Protein 9JP3 (pdb70)

Solvent-accessible surface area: 15310 Å² total; per-residue (Å²): 128,185,37,75,87,6,32,80,50,47,152,5,100,46,102,138,31,18,2,71,19,42,9,107,44,5,11,15,1,16,5,0,6,25,54,95,76,34,9,94,92,125,31,6,111,49,0,2,108,28,6,42,0,0,0,1,15,54,17,0,0,41,96,66,68,58,9,4,10,74,0,2,108,75,0,2,64,31,0,49,111,78,62,99,106,1,35,0,0,5,17,8,11,6,1,19,0,50,40,51,10,55,27,3,58,2,0,40,114,145,100,5,88,130,69,98,118,31,76,60,6,11,16,79,41,125,194,74,87,90,17,8,82,84,181,79,18,0,18,2,28,3,39,29,86,87,0,34,86,55,0,0,65,10,0,13,106,0,3,79,73,2,42,0,16,0,0,2,0,7,64,8,29,6,0,20,153,86,24,69,133,87,34,124,79,2,29,121,4,2,6,64,0,0,44,48,0,50,159,48,21,27,117,91,50,0,0,0,0,11,15,2,30,48,124,65,0,69,63,1,25,85,42,2,13,0,1,0,6,28,3,102,53,111,149,44,23,37,51,92,22,0,40,94,11,7,72,10,1,48,106,1,3,99,51,14,27,0,3,0,0,4,1,0,2,84,16,9,99,155,145,70,34,89,28,0,83,117,22,0,52,16,3,0,0,1,0,0,1,4,0,4,2,20,1,5,0,9,13,4,35,12,58,73,0,75,12,1,9,49,51,72,7,77,31,6,93,90,54,0,2,78,32,135,37,52,62,90,72,78,68,121,120,18,43,66,0,34,5,78,1,92,69,0,14,2,82,0,22,9,108,84,14,80,21,120,5,48,58,186

Foldseek 3Di:
DPAFAFQVRHGQDADPLAWDFDQFFAAAEEFAADLADADDLVLLVLLLVQHLHYEYDDQHPCVVPVARLVSLLVSVVSNCVVPVNRAYAYEDEQWWLPCRHVLSVQQFPVRVVVPVVVVVQFDADPVVSHFDDDVGTTTGALLDVVSLLSVLLVRLVSCVVSVGQAHEYEDLQNPCVSVVVCLVVSLQSSLVSLVSNLVSNPPSHAYEYEPCLDPSNVSNVVSHQEYEDACPALVCLALVNLVVVLVSLSVCSVSSHEYEYEDACLRPPDVFVVVQLVLVLLSSLSCVLRDGTRYHYHGFHDRHPPGDSSDDNPSRVATFARWPHHKDPPDPPAQWIWTHHPFWIWIHRSNVSDIDIGGD

Nearest PDB structures (foldseek):
  9jp3-assembly1_A  TM=1.003E+00  e=6.415E-80  Novipirellula artificiosorum
  9jos-assembly1_A  TM=1.001E+00  e=9.246E-78  Novipirellula artificiosorum
  9jp2-assembly1_A  TM=9.991E-01  e=1.508E-74  Novipirellula artificiosorum
  8ya6-assembly1_A  TM=9.852E-01  e=8.650E-57  Wenyingzhuangia fucanilytica
  8rg5-assembly1_A  TM=8.822E-01  e=9.924E-31  Stieleria marina

Radius of gyration: 20.42 Å; Cα contacts (8 Å, |Δi|>4): 761; chains: 1; bounding box: 62×46×40 Å

Structure (mmCIF, N/CA/C/O backbone):
data_9JP3
#
_entry.id   9JP3
#
_cell.length_a   152.782
_cell.length_b   152.782
_cell.length_c   42.337
_cell.angle_alpha   90.00
_cell.angle_beta   90.00
_cell.angle_gamma   120.00
#
_symmetry.space_group_name_H-M   'H 3'
#
loop_
_entity.id
_entity.type
_entity.pdbx_description
1 polymer 'Glycoside-hydrolase family GH114 TIM-barrel domain-containing protein'
2 branched 2-O-sulfo-alpha-L-fucopyranose-(1-3)-alpha-L-fucopyranose-(1-3)-2,4-di-O-sulfo-alpha-L-fucopyranose-(1-3)-2-O-sulfo-alpha-L-fucopyranose
3 water water
#
loop_
_atom_site.group_PDB
_atom_site.id
_atom_site.type_symbol
_atom_site.label_atom_id
_atom_site.label_alt_id
_atom_site.label_comp_id
_atom_site.label_asym_id
_atom_site.label_entity_id
_atom_site.label_seq_id
_atom_site.pdbx_PDB_ins_code
_atom_site.Cartn_x
_atom_site.Cartn_y
_atom_site.Cartn_z
_atom_site.occupancy
_atom_site.B_iso_or_equiv
_atom_site.auth_seq_id
_atom_site.auth_comp_id
_atom_site.auth_asym_id
_atom_site.auth_atom_id
_atom_site.pdbx_PDB_model_num
ATOM 1 N N . GLY A 1 38 ? -9.222 -17.679 12.896 1.00 43.70 2 GLY A N 1
ATOM 2 C CA . GLY A 1 38 ? -8.192 -17.543 11.882 1.00 41.08 2 GLY A CA 1
ATOM 3 C C . GLY A 1 38 ? -7.804 -16.096 11.676 1.00 39.69 2 GLY A C 1
ATOM 4 O O . GLY A 1 38 ? -7.583 -15.656 10.547 1.00 36.44 2 GLY A O 1
ATOM 7 N N . GLN A 1 39 ? -7.723 -15.350 12.782 1.00 41.22 3 GLN A N 1
ATOM 8 C CA . GLN A 1 39 ? -7.538 -13.914 12.717 1.00 35.10 3 GLN A CA 1
ATOM 9 C C . GLN A 1 39 ? -6.075 -13.504 12.582 1.00 37.83 3 GLN A C 1
ATOM 10 O O . GLN A 1 39 ? -5.809 -12.336 12.264 1.00 39.39 3 GLN A O 1
ATOM 24 N N . HIS A 1 40 ? -5.128 -14.362 12.949 1.00 33.11 4 HIS A N 1
ATOM 25 C CA . HIS A 1 40 ? -3.702 -14.045 12.872 1.00 35.24 4 HIS A CA 1
ATOM 26 C C . HIS A 1 40 ? -2.986 -15.302 12.406 1.00 21.90 4 HIS A C 1
ATOM 27 O O . HIS A 1 40 ? -3.467 -16.416 12.635 1.00 28.52 4 HIS A O 1
ATOM 31 N N . TYR A 1 41 ? -1.855 -15.131 11.711 1.00 20.42 5 TYR A N 1
ATOM 32 C CA . TYR A 1 41 ? -1.135 -16.307 11.226 1.00 19.64 5 TYR A CA 1
ATOM 33 C C . TYR A 1 41 ? -0.522 -17.022 12.421 1.00 20.20 5 TYR A C 1
ATOM 34 O O . TYR A 1 41 ? 0.009 -16.388 13.329 1.00 22.03 5 TYR A O 1
ATOM 52 N N . LEU A 1 42 ? -0.622 -18.349 12.432 1.00 17.99 6 LEU A N 1
ATOM 53 C CA . LEU A 1 42 ? -0.219 -19.154 13.574 1.00 17.20 6 LEU A CA 1
ATOM 54 C C . LEU A 1 42 ? 0.940 -20.059 13.195 1.00 16.31 6 LEU A C 1
ATOM 55 O O . LEU A 1 42 ? 0.871 -20.796 12.202 1.00 17.06 6 LEU A O 1
ATOM 71 N N . ASN A 1 43 ? 1.979 -20.037 14.015 1.00 15.15 7 ASN A N 1
ATOM 72 C CA . ASN A 1 43 ? 3.043 -21.019 13.891 1.00 14.72 7 ASN A CA 1
ATOM 73 C C . ASN A 1 43 ? 2.485 -22.397 14.204 1.00 16.34 7 ASN A C 1
ATOM 74 O O . ASN A 1 43 ? 1.384 -22.531 14.748 1.00 17.81 7 ASN A O 1
ATOM 85 N N . SER A 1 44 ? 3.242 -23.429 13.833 1.00 15.23 8 SER A N 1
ATOM 86 C CA . SER A 1 44 ? 2.734 -24.790 13.967 1.00 18.01 8 SER A CA 1
ATOM 87 C C . SER A 1 44 ? 2.550 -25.215 15.421 1.00 19.34 8 SER A C 1
ATOM 88 O O . SER A 1 44 ? 1.817 -26.175 15.680 1.00 26.95 8 SER A O 1
ATOM 96 N N . ASP A 1 45 ? 3.188 -24.541 16.366 1.00 20.60 9 ASP A N 1
ATOM 97 C CA . ASP A 1 45 ? 2.972 -24.797 17.792 1.00 24.79 9 ASP A CA 1
ATOM 98 C C . ASP A 1 45 ? 1.771 -24.040 18.345 1.00 26.08 9 ASP A C 1
ATOM 99 O O . ASP A 1 45 ? 1.508 -24.122 19.554 1.00 29.19 9 ASP A O 1
ATOM 108 N N . GLY A 1 46 ? 1.027 -23.333 17.497 1.00 22.35 10 GLY A N 1
ATOM 109 C CA . GLY A 1 46 ? -0.143 -22.594 17.916 1.00 21.69 10 GLY A CA 1
ATOM 110 C C . GLY A 1 46 ? 0.128 -21.182 18.370 1.00 24.93 10 GLY A C 1
ATOM 111 O O . GLY A 1 46 ? -0.825 -20.436 18.623 1.00 23.12 10 GLY A O 1
ATOM 115 N N . SER A 1 47 ? 1.395 -20.788 18.479 1.00 21.88 11 SER A N 1
ATOM 116 C CA . SER A 1 47 ? 1.727 -19.418 18.820 1.00 20.80 11 SER A CA 1
ATOM 117 C C . SER A 1 47 ? 1.498 -18.491 17.632 1.00 19.37 11 SER A C 1
ATOM 118 O O . SER A 1 47 ? 1.527 -18.901 16.467 1.00 18.95 11 SER A O 1
ATOM 126 N N . ARG A 1 48 ? 1.249 -17.230 17.932 1.00 21.22 12 ARG A N 1
ATOM 127 C CA . ARG A 1 48 ? 0.980 -16.250 16.906 1.00 21.97 12 ARG A CA 1
ATOM 128 C C . ARG A 1 48 ? 2.294 -15.760 16.316 1.00 22.09 12 ARG A C 1
ATOM 129 O O . ARG A 1 48 ? 3.272 -15.544 17.038 1.00 21.84 12 ARG A O 1
ATOM 150 N N . PHE A 1 49 ? 2.322 -15.625 14.992 1.00 18.61 13 PHE A N 1
ATOM 151 C CA . PHE A 1 49 ? 3.442 -15.014 14.291 1.00 16.03 13 PHE A CA 1
ATOM 152 C C . PHE A 1 49 ? 3.085 -13.561 14.034 1.00 17.48 13 PHE A C 1
ATOM 153 O O . PHE A 1 49 ? 2.079 -13.273 13.370 1.00 19.58 13 PHE A O 1
ATOM 170 N N . VAL A 1 50 ? 3.906 -12.638 14.524 1.00 16.60 14 VAL A N 1
ATOM 171 C CA . VAL A 1 50 ? 3.655 -11.222 14.315 1.00 15.48 14 VAL A CA 1
ATOM 172 C C . VAL A 1 50 ? 4.728 -10.699 13.360 1.00 16.99 14 VAL A C 1
ATOM 173 O O . VAL A 1 50 ? 5.895 -10.577 13.758 1.00 17.22 14 VAL A O 1
ATOM 186 N N . PRO A 1 51 ? 4.393 -10.405 12.103 1.00 17.18 15 PRO A N 1
ATOM 187 C CA . PRO A 1 51 ? 5.420 -9.961 11.158 1.00 16.61 15 PRO A CA 1
ATOM 188 C C . PRO A 1 51 ? 5.840 -8.528 11.407 1.00 17.94 15 PRO A C 1
ATOM 189 O O . PRO A 1 51 ? 5.054 -7.705 11.886 1.00 18.44 15 PRO A O 1
ATOM 200 N N . LYS A 1 52 ? 7.077 -8.211 11.039 1.00 15.50 16 LYS A N 1
ATOM 201 C CA . LYS A 1 52 ? 7.468 -6.816 10.980 1.00 15.75 16 LYS A CA 1
ATOM 202 C C . LYS A 1 52 ? 6.741 -6.110 9.835 1.00 15.17 16 LYS A C 1
ATOM 203 O O . LYS A 1 52 ? 6.330 -6.728 8.846 1.00 15.48 16 LYS A O 1
ATOM 222 N N . ASP A 1 53 ? 6.606 -4.783 9.959 1.00 17.57 17 ASP A N 1
ATOM 223 C CA . ASP A 1 53 ? 5.851 -4.013 8.981 1.00 15.96 17 ASP A CA 1
ATOM 224 C C . ASP A 1 53 ? 6.492 -4.009 7.603 1.00 19.46 17 ASP A C 1
ATOM 225 O O . ASP A 1 53 ? 5.822 -3.675 6.622 1.00 21.56 17 ASP A O 1
ATOM 233 N N . PHE A 1 54 ? 7.775 -4.343 7.495 1.00 14.73 18 PHE A N 1
ATOM 234 C CA . PHE A 1 54 ? 8.480 -4.272 6.219 1.00 15.66 18 PHE A CA 1
ATOM 235 C C . PHE A 1 54 ? 8.597 -5.638 5.541 1.00 14.56 18 PHE A C 1
ATOM 236 O O . PHE A 1 54 ? 9.245 -5.743 4.489 1.00 15.46 18 PHE A O 1
ATOM 253 N N . TYR A 1 55 ? 7.976 -6.667 6.105 1.00 12.32 19 TYR A N 1
ATOM 254 C CA . TYR A 1 55 ? 8.009 -7.987 5.496 1.00 12.27 19 TYR A CA 1
ATOM 255 C C . TYR A 1 55 ? 7.151 -8.011 4.226 1.00 13.09 19 TYR A C 1
ATOM 256 O O . TYR A 1 55 ? 6.252 -7.176 4.047 1.00 13.19 19 TYR A O 1
ATOM 274 N N . PRO A 1 56 ? 7.461 -8.921 3.307 1.00 11.41 20 PRO A N 1
ATOM 275 C CA . PRO A 1 56 ? 6.600 -9.144 2.142 1.00 11.95 20 PRO A CA 1
ATOM 276 C C . PRO A 1 56 ? 5.233 -9.634 2.565 1.00 12.64 20 PRO A C 1
ATOM 277 O O . PRO A 1 56 ? 5.018 -10.091 3.691 1.00 12.61 20 PRO A O 1
ATOM 288 N N . LYS A 1 57 ? 4.313 -9.571 1.612 1.00 12.64 21 LYS A N 1
ATOM 289 C CA . LYS A 1 57 ? 3.000 -10.158 1.799 1.00 15.13 21 LYS A CA 1
ATOM 290 C C . LYS A 1 57 ? 3.122 -11.649 2.075 1.00 12.62 21 LYS A C 1
ATOM 291 O O . LYS A 1 57 ? 4.043 -12.329 1.603 1.00 11.54 21 LYS A O 1
ATOM 298 N N . PHE A 1 58 ? 2.163 -12.182 2.833 1.00 12.52 22 PHE A N 1
ATOM 299 C CA . PHE A 1 58 ? 2.059 -13.611 3.057 1.00 12.27 22 PHE A CA 1
ATOM 300 C C . PHE A 1 58 ? 0.588 -14.006 3.058 1.00 12.95 22 PHE A C 1
ATOM 301 O O . PHE A 1 58 ? -0.271 -13.251 3.524 1.00 17.63 22 PHE A O 1
ATOM 318 N N . SER A 1 59 ? 0.326 -15.214 2.579 1.00 13.02 23 SER A N 1
ATOM 319 C CA . SER A 1 59 ? -0.993 -15.812 2.594 1.00 14.98 23 SER A CA 1
ATOM 320 C C . SER A 1 59 ? -0.839 -17.317 2.466 1.00 14.06 23 SER A C 1
ATOM 321 O O . SER A 1 59 ? 0.125 -17.805 1.879 1.00 14.74 23 SER A O 1
ATOM 329 N N . TRP A 1 60 ? -1.816 -18.058 2.991 1.00 14.00 24 TRP A N 1
ATOM 330 C CA . TRP A 1 60 ? -1.869 -19.489 2.744 1.00 15.41 24 TRP A CA 1
ATOM 331 C C . TRP A 1 60 ? -2.725 -19.857 1.528 1.00 12.41 24 TRP A C 1
ATOM 332 O O . TRP A 1 60 ? -2.917 -21.046 1.268 1.00 13.96 24 TRP A O 1
ATOM 353 N N . ASP A 1 61 ? -3.254 -18.876 0.795 1.00 12.68 25 ASP A N 1
ATOM 354 C CA . ASP A 1 61 ? -4.240 -19.191 -0.252 1.00 13.30 25 ASP A CA 1
ATOM 355 C C . ASP A 1 61 ? -3.720 -20.233 -1.238 1.00 14.34 25 ASP A C 1
ATOM 356 O O . ASP A 1 61 ? -4.436 -21.171 -1.620 1.00 14.18 25 ASP A O 1
ATOM 365 N N . THR A 1 62 ? -2.491 -20.055 -1.705 1.00 13.44 26 THR A N 1
ATOM 366 C CA . THR A 1 62 ? -1.774 -21.031 -2.498 1.00 10.98 26 THR A CA 1
ATOM 367 C C . THR A 1 62 ? -0.370 -21.114 -1.898 1.00 12.77 26 THR A C 1
ATOM 368 O O . THR A 1 62 ? -0.058 -20.393 -0.941 1.00 13.01 26 THR A O 1
ATOM 379 N N . THR A 1 63 ? 0.480 -21.965 -2.456 1.00 11.00 27 THR A N 1
ATOM 380 C CA . THR A 1 63 ? 1.820 -22.151 -1.886 1.00 10.62 27 THR A CA 1
ATOM 381 C C . THR A 1 63 ? 2.563 -20.823 -1.871 1.00 11.74 27 THR A C 1
ATOM 382 O O . THR A 1 63 ? 2.686 -20.181 -2.921 1.00 11.73 27 THR A O 1
ATOM 393 N N . PRO A 1 64 ? 3.059 -20.372 -0.722 1.00 11.49 28 PRO A N 1
ATOM 394 C CA . PRO A 1 64 ? 3.819 -19.117 -0.696 1.00 9.91 28 PRO A CA 1
ATOM 395 C C . PRO A 1 64 ? 5.158 -19.283 -1.392 1.00 9.45 28 PRO A C 1
ATOM 396 O O . PRO A 1 64 ? 5.903 -20.215 -1.101 1.00 10.99 28 PRO A O 1
ATOM 407 N N . MET A 1 65 ? 5.448 -18.372 -2.323 1.00 10.76 29 MET A N 1
ATOM 408 C CA . MET A 1 65 ? 6.593 -18.535 -3.201 1.00 9.34 29 MET A CA 1
ATOM 409 C C . MET A 1 65 ? 7.619 -17.425 -3.051 1.00 9.51 29 MET A C 1
ATOM 410 O O . MET A 1 65 ? 7.292 -16.270 -2.802 1.00 13.78 29 MET A O 1
ATOM 424 N N . TYR A 1 66 ? 8.869 -17.805 -3.276 1.00 9.33 30 TYR A N 1
ATOM 425 C CA . TYR A 1 66 ? 9.996 -16.894 -3.453 1.00 8.25 30 TYR A CA 1
ATOM 426 C C . TYR A 1 66 ? 10.650 -17.272 -4.769 1.00 8.49 30 TYR A C 1
ATOM 427 O O . TYR A 1 66 ? 10.736 -18.460 -5.102 1.00 9.69 30 TYR A O 1
ATOM 445 N N . TYR A 1 67 ? 11.113 -16.268 -5.501 1.00 9.28 31 TYR A N 1
ATOM 446 C CA . TYR A 1 67 ? 11.802 -16.488 -6.772 1.00 8.73 31 TYR A CA 1
ATOM 447 C C . TYR A 1 67 ? 13.195 -15.877 -6.723 1.00 10.18 31 TYR A C 1
ATOM 448 O O . TYR A 1 67 ? 13.403 -14.838 -6.096 1.00 9.75 31 TYR A O 1
ATOM 466 N N . MET A 1 68 ? 14.153 -16.495 -7.419 1.00 8.61 32 MET A N 1
ATOM 467 C CA . MET A 1 68 ? 15.517 -15.968 -7.430 1.00 9.02 32 MET A CA 1
ATOM 468 C C . MET A 1 68 ? 16.151 -16.358 -8.758 1.00 9.39 32 MET A C 1
ATOM 469 O O . MET A 1 68 ? 16.119 -17.534 -9.140 1.00 10.39 32 MET A O 1
ATOM 483 N N . PHE A 1 69 ? 16.723 -15.381 -9.456 1.00 9.30 33 PHE A N 1
ATOM 484 C CA . PHE A 1 69 ? 17.108 -15.572 -10.854 1.00 8.84 33 PHE A CA 1
ATOM 485 C C . PHE A 1 69 ? 18.012 -14.434 -11.306 1.00 9.84 33 PHE A C 1
ATOM 486 O O . PHE A 1 69 ? 17.967 -13.310 -10.794 1.00 9.58 33 PHE A O 1
ATOM 503 N N . GLY A 1 70 ? 18.808 -14.729 -12.336 1.00 10.26 34 GLY A N 1
ATOM 504 C CA . GLY A 1 70 ? 19.581 -13.710 -13.023 1.00 11.42 34 GLY A CA 1
ATOM 505 C C . GLY A 1 70 ? 20.097 -14.285 -14.321 1.00 9.83 34 GLY A C 1
ATOM 506 O O . GLY A 1 70 ? 20.166 -15.507 -14.493 1.00 10.79 34 GLY A O 1
ATOM 510 N N . ASP A 1 71 ? 20.433 -13.384 -15.240 1.00 10.86 35 ASP A N 1
ATOM 511 C CA . ASP A 1 71 ? 20.968 -13.759 -16.546 1.00 13.21 35 ASP A CA 1
ATOM 512 C C . ASP A 1 71 ? 22.017 -12.729 -16.915 1.00 9.98 35 ASP A C 1
ATOM 513 O O . ASP A 1 71 ? 21.691 -11.557 -17.122 1.00 11.51 35 ASP A O 1
ATOM 522 N N . THR A 1 72 ? 23.265 -13.175 -17.026 1.00 11.48 36 THR A N 1
ATOM 523 C CA . THR A 1 72 ? 24.333 -12.269 -17.439 1.00 11.84 36 THR A CA 1
ATOM 524 C C . THR A 1 72 ? 24.043 -11.600 -18.782 1.00 13.65 36 THR A C 1
ATOM 525 O O . THR A 1 72 ? 24.461 -10.454 -19.010 1.00 13.66 36 THR A O 1
ATOM 536 N N . THR A 1 73 ? 23.331 -12.293 -19.676 1.00 12.48 37 THR A N 1
ATOM 537 C CA . THR A 1 73 ? 23.258 -11.888 -21.072 1.00 14.10 37 THR A CA 1
ATOM 538 C C . THR A 1 73 ? 22.098 -10.970 -21.374 1.00 16.57 37 THR A C 1
ATOM 539 O O . THR A 1 73 ? 22.070 -10.381 -22.464 1.00 16.00 37 THR A O 1
ATOM 550 N N . ARG A 1 74 ? 21.115 -10.858 -20.484 1.00 14.29 38 ARG A N 1
ATOM 551 C CA . ARG A 1 74 ? 19.912 -10.137 -20.869 1.00 13.18 38 ARG A CA 1
ATOM 552 C C . ARG A 1 74 ? 19.076 -9.778 -19.653 1.00 14.35 38 ARG A C 1
ATOM 553 O O . ARG A 1 74 ? 19.127 -10.452 -18.620 1.00 16.02 38 ARG A O 1
ATOM 574 N N . LEU A 1 75 ? 18.275 -8.727 -19.817 1.00 12.67 39 LEU A N 1
ATOM 575 C CA . LEU A 1 75 ? 17.194 -8.391 -18.910 1.00 13.79 39 LEU A CA 1
ATOM 576 C C . LEU A 1 75 ? 15.941 -9.200 -19.257 1.00 15.49 39 LEU A C 1
ATOM 577 O O . LEU A 1 75 ? 15.811 -9.787 -20.344 1.00 15.24 39 LEU A O 1
ATOM 593 N N . LEU A 1 76 ? 15.032 -9.264 -18.299 1.00 12.70 40 LEU A N 1
ATOM 594 C CA . LEU A 1 76 ? 13.775 -9.944 -18.527 1.00 12.56 40 LEU A CA 1
ATOM 595 C C . LEU A 1 76 ? 12.961 -9.176 -19.559 1.00 12.81 40 LEU A C 1
ATOM 596 O O . LEU A 1 76 ? 12.953 -7.948 -19.591 1.00 13.65 40 LEU A O 1
ATOM 612 N N . GLU A 1 77 ? 12.233 -9.910 -20.365 1.00 13.77 41 GLU A N 1
ATOM 613 C CA . GLU A 1 77 ? 11.234 -9.275 -21.218 1.00 15.71 41 GLU A CA 1
ATOM 614 C C . GLU A 1 77 ? 10.026 -8.880 -20.370 1.00 16.02 41 GLU A C 1
ATOM 615 O O . GLU A 1 77 ? 9.758 -9.500 -19.336 1.00 14.71 41 GLU A O 1
ATOM 627 N N . PRO A 1 78 ? 9.272 -7.866 -20.789 1.00 16.38 42 PRO A N 1
ATOM 628 C CA . PRO A 1 78 ? 8.069 -7.484 -20.027 1.00 14.95 42 PRO A CA 1
ATOM 629 C C . PRO A 1 78 ? 7.155 -8.651 -19.714 1.00 16.14 42 PRO A C 1
ATOM 630 O O . PRO A 1 78 ? 6.599 -8.745 -18.609 1.00 15.80 42 PRO A O 1
ATOM 641 N N . GLU A 1 79 ? 7.000 -9.573 -20.657 1.00 15.41 43 GLU A N 1
ATOM 642 C CA . GLU A 1 79 ? 6.129 -10.717 -20.452 1.00 14.99 43 GLU A CA 1
ATOM 643 C C . GLU A 1 79 ? 6.662 -11.647 -19.365 1.00 15.94 43 GLU A C 1
ATOM 644 O O . GLU A 1 79 ? 5.880 -12.294 -18.658 1.00 14.76 43 GLU A O 1
ATOM 656 N N . GLU A 1 80 ? 7.990 -11.737 -19.236 1.00 13.65 44 GLU A N 1
ATOM 657 C CA . GLU A 1 80 ? 8.607 -12.547 -18.194 1.00 15.00 44 GLU A CA 1
ATOM 658 C C . GLU A 1 80 ? 8.443 -11.905 -16.827 1.00 13.33 44 GLU A C 1
ATOM 659 O O . GLU A 1 80 ? 8.176 -12.604 -15.841 1.00 12.20 44 GLU A O 1
ATOM 671 N N . VAL A 1 81 ? 8.577 -10.581 -16.755 1.00 12.81 45 VAL A N 1
ATOM 672 C CA . VAL A 1 81 ? 8.267 -9.861 -15.520 1.00 13.29 45 VAL A CA 1
ATOM 673 C C . VAL A 1 81 ? 6.821 -10.115 -15.111 1.00 13.58 45 VAL A C 1
ATOM 674 O O . VAL A 1 81 ? 6.518 -10.356 -13.938 1.00 12.60 45 VAL A O 1
ATOM 687 N N . GLU A 1 82 ? 5.894 -10.049 -16.069 1.00 14.94 46 GLU A N 1
ATOM 688 C CA . GLU A 1 82 ? 4.492 -10.289 -15.746 1.00 15.67 46 GLU A CA 1
ATOM 689 C C . GLU A 1 82 ? 4.306 -11.699 -15.199 1.00 13.19 46 GLU A C 1
ATOM 690 O O . GLU A 1 82 ? 3.582 -11.914 -14.218 1.00 14.06 46 GLU A O 1
ATOM 702 N N . PHE A 1 83 ? 4.957 -12.679 -15.820 1.00 12.99 47 PHE A N 1
ATOM 703 C CA . PHE A 1 83 ? 4.816 -14.070 -15.412 1.00 12.57 47 PHE A CA 1
ATOM 704 C C . PHE A 1 83 ? 5.243 -14.257 -13.963 1.00 12.54 47 PHE A C 1
ATOM 705 O O . PHE A 1 83 ? 4.535 -14.872 -13.163 1.00 13.44 47 PHE A O 1
ATOM 722 N N . ILE A 1 84 ? 6.428 -13.767 -13.628 1.00 12.06 48 ILE A N 1
ATOM 723 C CA . ILE A 1 84 ? 6.948 -13.958 -12.283 1.00 11.69 48 ILE A CA 1
ATOM 724 C C . ILE A 1 84 ? 6.143 -13.139 -11.282 1.00 13.17 48 ILE A C 1
ATOM 725 O O . ILE A 1 84 ? 5.805 -13.626 -10.201 1.00 12.01 48 ILE A O 1
ATOM 741 N N . ALA A 1 85 ? 5.787 -11.901 -11.636 1.00 12.16 49 ALA A N 1
ATOM 742 C CA . ALA A 1 85 ? 5.045 -11.055 -10.714 1.00 12.47 49 ALA A CA 1
ATOM 743 C C . ALA A 1 85 ? 3.718 -11.680 -10.306 1.00 13.71 49 ALA A C 1
ATOM 744 O O . ALA A 1 85 ? 3.272 -11.503 -9.173 1.00 14.71 49 ALA A O 1
ATOM 751 N N . GLU A 1 86 ? 3.051 -12.372 -11.228 1.00 12.91 50 GLU A N 1
ATOM 752 C CA . GLU A 1 86 ? 1.792 -13.033 -10.903 1.00 15.68 50 GLU A CA 1
ATOM 753 C C . GLU A 1 86 ? 1.966 -14.087 -9.819 1.00 15.80 50 GLU A C 1
ATOM 754 O O . GLU A 1 86 ? 1.019 -14.379 -9.074 1.00 16.22 50 GLU A O 1
ATOM 766 N N . ARG A 1 87 ? 3.153 -14.676 -9.723 1.00 11.61 51 ARG A N 1
ATOM 767 C CA . ARG A 1 87 ? 3.398 -15.869 -8.930 1.00 12.37 51 ARG A CA 1
ATOM 768 C C . ARG A 1 87 ? 4.120 -15.608 -7.610 1.00 11.13 51 ARG A C 1
ATOM 769 O O . ARG A 1 87 ? 4.234 -16.532 -6.808 1.00 12.46 51 ARG A O 1
ATOM 790 N N . THR A 1 88 ? 4.562 -14.382 -7.349 1.00 11.97 52 THR A N 1
ATOM 791 C CA . THR A 1 88 ? 5.296 -14.100 -6.122 1.00 11.08 52 THR A CA 1
ATOM 792 C C . THR A 1 88 ? 5.187 -12.637 -5.719 1.00 11.37 52 THR A C 1
ATOM 793 O O . THR A 1 88 ? 4.964 -11.741 -6.545 1.00 12.95 52 THR A O 1
ATOM 804 N N . ASP A 1 89 ? 5.372 -12.423 -4.412 1.00 10.97 53 ASP A N 1
ATOM 805 C CA . ASP A 1 89 ? 5.531 -11.104 -3.810 1.00 12.91 53 ASP A CA 1
ATOM 806 C C . ASP A 1 89 ? 6.952 -10.872 -3.289 1.00 11.65 53 ASP A C 1
ATOM 807 O O . ASP A 1 89 ? 7.208 -9.830 -2.675 1.00 11.52 53 ASP A O 1
ATOM 816 N N . PHE A 1 90 ? 7.889 -11.786 -3.558 1.00 10.82 54 PHE A N 1
ATOM 817 C CA . PHE A 1 90 ? 9.188 -11.802 -2.862 1.00 10.51 54 PHE A CA 1
ATOM 818 C C . PHE A 1 90 ? 10.210 -12.473 -3.763 1.00 10.92 54 PHE A C 1
ATOM 819 O O . PHE A 1 90 ? 10.108 -13.675 -4.023 1.00 12.03 54 PHE A O 1
ATOM 836 N N . LEU A 1 91 ? 11.205 -11.714 -4.217 1.00 9.60 55 LEU A N 1
ATOM 837 C CA . LEU A 1 91 ? 12.202 -12.282 -5.109 1.00 8.53 55 LEU A CA 1
ATOM 838 C C . LEU A 1 91 ? 13.559 -11.614 -4.943 1.00 8.36 55 LEU A C 1
ATOM 839 O O . LEU A 1 91 ? 13.700 -10.563 -4.322 1.00 9.25 55 LEU A O 1
ATOM 855 N N . CYS A 1 92 ? 14.564 -12.234 -5.566 1.00 8.04 56 CYS A N 1
ATOM 856 C CA . CYS A 1 92 ? 15.942 -11.777 -5.519 1.00 8.30 56 CYS A CA 1
ATOM 857 C C . CYS A 1 92 ? 16.553 -11.828 -6.912 1.00 7.83 56 CYS A C 1
ATOM 858 O O . CYS A 1 92 ? 16.406 -12.834 -7.615 1.00 9.92 56 CYS A O 1
ATOM 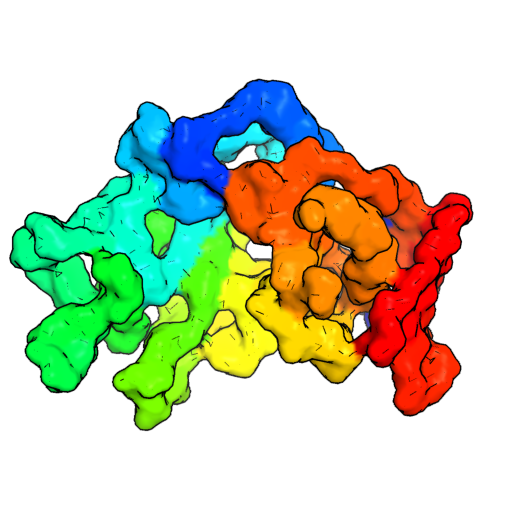866 N N . ILE A 1 93 ? 17.281 -10.759 -7.272 1.00 8.65 57 ILE A N 1
ATOM 867 C CA . ILE A 1 93 ? 18.055 -10.707 -8.520 1.00 8.75 57 ILE A CA 1
ATOM 868 C C . ILE A 1 93 ? 19.470 -11.207 -8.235 1.00 10.37 57 ILE A C 1
ATOM 869 O O . ILE A 1 93 ? 20.115 -10.728 -7.294 1.00 9.89 57 ILE A O 1
ATOM 885 N N . GLU A 1 94 ? 19.961 -12.148 -9.060 1.00 9.53 58 GLU A N 1
ATOM 886 C CA . GLU A 1 94 ? 21.237 -12.812 -8.845 1.00 8.07 58 GLU A CA 1
ATOM 887 C C . GLU A 1 94 ? 22.434 -11.953 -9.265 1.00 8.82 58 GLU A C 1
ATOM 888 O O . GLU A 1 94 ? 22.322 -10.793 -9.710 1.00 10.14 58 GLU A O 1
ATOM 900 N N . LYS A 1 95 ? 23.611 -12.546 -9.065 1.00 9.08 59 LYS A N 1
ATOM 901 C CA . LYS A 1 95 ? 24.856 -11.814 -8.896 1.00 10.11 59 LYS A CA 1
ATOM 902 C C . LYS A 1 95 ? 25.421 -11.207 -10.176 1.00 10.67 59 LYS A C 1
ATOM 903 O O . LYS A 1 95 ? 26.329 -10.366 -10.096 1.00 9.99 59 LYS A O 1
ATOM 922 N N . SER A 1 96 ? 24.983 -11.654 -11.358 1.00 11.24 60 SER A N 1
ATOM 923 C CA . SER A 1 96 ? 25.521 -11.146 -12.620 1.00 10.30 60 SER A CA 1
ATOM 924 C C . SER A 1 96 ? 24.463 -10.502 -13.498 1.00 12.06 60 SER A C 1
ATOM 925 O O . SER A 1 96 ? 24.764 -10.154 -14.648 1.00 11.64 60 SER A O 1
ATOM 933 N N . HIS A 1 97 ? 23.244 -10.331 -13.002 1.00 10.12 61 HIS A N 1
ATOM 934 C CA . HIS A 1 97 ? 22.109 -10.049 -13.863 1.00 10.73 61 HIS A CA 1
ATOM 935 C C . HIS A 1 97 ? 22.310 -8.802 -14.699 1.00 11.50 61 HIS A C 1
ATOM 936 O O . HIS A 1 97 ? 22.566 -7.722 -14.164 1.00 10.70 61 HIS A O 1
ATOM 950 N N . GLY A 1 98 ? 22.179 -8.947 -16.028 1.00 11.17 62 GLY A N 1
ATOM 951 C CA . GLY A 1 98 ? 22.277 -7.799 -16.914 1.00 13.52 62 GLY A CA 1
ATOM 952 C C . GLY A 1 98 ? 23.664 -7.245 -17.104 1.00 15.19 62 GLY A C 1
ATOM 953 O O . GLY A 1 98 ? 23.816 -6.173 -17.696 1.00 14.77 62 GLY A O 1
ATOM 957 N N . ARG A 1 99 ? 24.691 -7.945 -16.641 1.00 12.98 63 ARG A N 1
ATOM 958 C CA . ARG A 1 99 ? 26.025 -7.364 -16.699 1.00 13.69 63 ARG A CA 1
ATOM 959 C C . ARG A 1 99 ? 26.456 -7.091 -18.132 1.00 14.62 63 ARG A C 1
ATOM 960 O O . ARG A 1 99 ? 27.086 -6.060 -18.413 1.00 16.03 63 ARG A O 1
ATOM 966 N N . THR A 1 100 ? 26.090 -7.977 -19.067 1.00 14.88 64 THR A N 1
ATOM 967 C CA . THR A 1 100 ? 26.482 -7.744 -20.458 1.00 14.71 64 THR A CA 1
ATOM 968 C C . THR A 1 100 ? 25.731 -6.579 -21.076 1.00 18.53 64 THR A C 1
ATOM 969 O O . THR A 1 100 ? 26.383 -5.638 -21.573 1.00 19.24 64 THR A O 1
ATOM 980 N N . PRO A 1 101 ? 24.398 -6.547 -21.088 1.00 14.33 65 PRO A N 1
ATOM 981 C CA . PRO A 1 101 ? 23.723 -5.405 -21.726 1.00 17.64 65 PRO A CA 1
ATOM 982 C C . PRO A 1 101 ? 23.973 -4.071 -21.047 1.00 20.46 65 PRO A C 1
ATOM 983 O O . PRO A 1 101 ? 24.071 -3.046 -21.733 1.00 20.17 65 PRO A O 1
ATOM 994 N N . LEU A 1 102 ? 24.064 -4.041 -19.717 1.00 16.48 66 LEU A N 1
ATOM 995 C CA . LEU A 1 102 ? 24.115 -2.789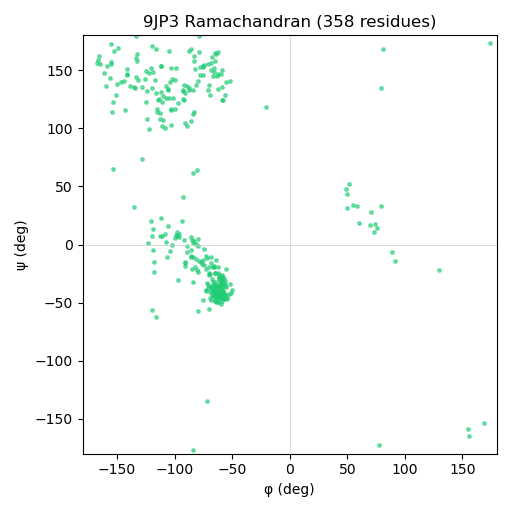 -18.974 1.00 17.31 66 LEU A CA 1
ATOM 996 C C . LEU A 1 102 ? 25.487 -2.470 -18.404 1.00 16.18 66 LEU A C 1
ATOM 997 O O . LEU A 1 102 ? 25.687 -1.346 -17.921 1.00 21.46 66 LEU A O 1
ATOM 1013 N N . GLY A 1 103 ? 26.419 -3.414 -18.432 1.00 16.34 67 GLY A N 1
ATOM 1014 C CA . GLY A 1 103 ? 27.776 -3.174 -18.012 1.00 16.82 67 GLY A CA 1
ATOM 1015 C C . GLY A 1 103 ? 28.067 -3.456 -16.553 1.00 19.26 67 GLY A C 1
ATOM 1016 O O . GLY A 1 103 ? 29.240 -3.576 -16.193 1.00 19.36 67 GLY A O 1
ATOM 1020 N N . ALA A 1 104 ? 27.044 -3.620 -15.715 1.00 14.70 68 ALA A N 1
ATOM 1021 C CA . ALA A 1 104 ? 27.259 -3.822 -14.289 1.00 15.84 68 ALA A CA 1
ATOM 1022 C C . ALA A 1 104 ? 26.021 -4.470 -13.688 1.00 12.78 68 ALA A C 1
ATOM 1023 O O . ALA A 1 104 ? 24.892 -4.069 -13.971 1.00 13.80 68 ALA A O 1
ATOM 1030 N N . ALA A 1 105 ? 26.249 -5.466 -12.831 1.00 12.62 69 ALA A N 1
ATOM 1031 C CA . ALA A 1 105 ? 25.144 -6.275 -12.331 1.00 12.18 69 ALA A CA 1
ATOM 1032 C C . ALA A 1 105 ? 24.213 -5.541 -11.382 1.00 10.17 69 ALA A C 1
ATOM 1033 O O . ALA A 1 105 ? 23.046 -5.918 -11.263 1.00 11.36 69 ALA A O 1
ATOM 1040 N N . GLU A 1 106 ? 24.676 -4.498 -10.704 1.00 11.83 70 GLU A N 1
ATOM 1041 C CA . GLU A 1 106 ? 23.747 -3.721 -9.882 1.00 12.67 70 GLU A CA 1
ATOM 1042 C C . GLU A 1 106 ? 22.759 -2.949 -10.745 1.00 12.12 70 GLU A C 1
ATOM 1043 O O . GLU A 1 106 ? 21.657 -2.631 -10.290 1.00 12.85 70 GLU A O 1
ATOM 1055 N N . LEU A 1 107 ? 23.141 -2.640 -11.983 1.00 13.02 71 LEU A N 1
ATOM 1056 C CA . LEU A 1 107 ? 22.206 -2.008 -12.914 1.00 12.28 71 LEU A CA 1
ATOM 1057 C C . LEU A 1 107 ? 21.140 -2.987 -13.396 1.00 11.94 71 LEU A C 1
ATOM 1058 O O . LEU A 1 107 ? 19.989 -2.588 -13.638 1.00 12.76 71 LEU A O 1
ATOM 1074 N N . GLY A 1 108 ? 21.487 -4.269 -13.528 1.00 12.04 72 GLY A N 1
ATOM 1075 C CA . GLY A 1 108 ? 20.470 -5.273 -13.771 1.00 14.42 72 GLY A CA 1
ATOM 1076 C C . GLY A 1 108 ? 19.462 -5.350 -12.645 1.00 11.47 72 GLY A C 1
ATOM 1077 O O . GLY A 1 108 ? 18.255 -5.384 -12.874 1.00 12.58 72 GLY A O 1
ATOM 1081 N N . ALA A 1 109 ? 19.947 -5.352 -11.404 1.00 11.35 73 ALA A N 1
ATOM 1082 C CA . ALA A 1 109 ? 19.066 -5.331 -10.243 1.00 12.27 73 ALA A CA 1
ATOM 1083 C C . ALA A 1 109 ? 18.188 -4.086 -10.237 1.00 11.94 73 ALA A C 1
ATOM 1084 O O . ALA A 1 109 ? 16.979 -4.180 -10.033 1.00 12.27 73 ALA A O 1
ATOM 1091 N N . LYS A 1 110 ? 18.782 -2.916 -10.496 1.00 11.82 74 LYS A N 1
ATOM 1092 C CA . LYS A 1 110 ? 18.008 -1.677 -10.524 1.00 13.68 74 LYS A CA 1
ATOM 1093 C C . LYS A 1 110 ? 16.906 -1.749 -11.570 1.00 12.22 74 LYS A C 1
ATOM 1094 O O . LYS A 1 110 ? 15.765 -1.345 -11.306 1.00 13.43 74 LYS A O 1
ATOM 1113 N N . HIS A 1 111 ? 17.226 -2.276 -12.751 1.00 12.47 75 HIS A N 1
ATOM 1114 C CA . HIS A 1 111 ? 16.253 -2.366 -13.825 1.00 13.00 75 HIS A CA 1
ATOM 1115 C C . HIS A 1 111 ? 15.094 -3.266 -13.442 1.00 11.91 75 HIS A C 1
ATOM 1116 O O . HIS A 1 111 ? 13.926 -2.897 -13.604 1.00 13.75 75 HIS A O 1
ATOM 1130 N N . GLU A 1 112 ? 15.382 -4.462 -12.931 1.00 11.41 76 GLU A N 1
ATOM 1131 C CA . GLU A 1 112 ? 14.289 -5.379 -12.625 1.00 10.69 76 GLU A CA 1
ATOM 1132 C C . GLU A 1 112 ? 13.487 -4.922 -11.418 1.00 11.39 76 GLU A C 1
ATOM 1133 O O . GLU A 1 112 ? 12.268 -5.083 -11.388 1.00 12.69 76 GLU A O 1
ATOM 1145 N N . ALA A 1 113 ? 14.136 -4.366 -10.395 1.00 13.44 77 ALA A N 1
ATOM 1146 C CA . ALA A 1 113 ? 13.361 -3.891 -9.255 1.00 12.64 77 ALA A CA 1
ATOM 1147 C C . ALA A 1 113 ? 12.313 -2.888 -9.714 1.00 13.37 77 ALA A C 1
ATOM 1148 O O . ALA A 1 113 ? 11.152 -2.947 -9.291 1.00 13.68 77 ALA A O 1
ATOM 1155 N N . ALA A 1 114 ? 12.709 -1.982 -10.606 1.00 12.95 78 ALA A N 1
ATOM 1156 C CA . ALA A 1 114 ? 11.764 -0.996 -11.120 1.00 15.61 78 ALA A CA 1
ATOM 1157 C C . ALA A 1 114 ? 10.695 -1.661 -11.974 1.00 15.43 78 ALA A C 1
ATOM 1158 O O . ALA A 1 114 ? 9.511 -1.317 -11.872 1.00 16.28 78 ALA A O 1
ATOM 1165 N N . ALA A 1 115 ? 11.092 -2.598 -12.836 1.00 14.37 79 ALA A N 1
ATOM 1166 C CA . ALA A 1 115 ? 10.110 -3.249 -13.695 1.00 15.01 79 ALA A CA 1
ATOM 1167 C C . ALA A 1 115 ? 9.061 -3.988 -12.872 1.00 14.93 79 ALA A C 1
ATOM 1168 O O . ALA A 1 115 ? 7.855 -3.890 -13.150 1.00 16.64 79 ALA A O 1
ATOM 1173 N N . PHE A 1 116 ? 9.483 -4.708 -11.831 1.00 13.06 80 PHE A N 1
ATOM 1174 C CA . PHE A 1 116 ? 8.533 -5.436 -11.001 1.00 15.57 80 PHE A CA 1
ATOM 1175 C C . PHE A 1 116 ? 7.640 -4.492 -10.212 1.00 16.12 80 PHE A C 1
ATOM 1176 O O . PHE A 1 116 ? 6.445 -4.758 -10.036 1.00 18.18 80 PHE A O 1
ATOM 1193 N N . LYS A 1 117 ? 8.207 -3.407 -9.700 1.00 17.22 81 LYS A N 1
ATOM 1194 C CA . LYS A 1 117 ? 7.438 -2.518 -8.839 1.00 17.26 81 LYS A CA 1
ATOM 1195 C C . LYS A 1 117 ? 6.423 -1.712 -9.631 1.00 21.55 81 LYS A C 1
ATOM 1196 O O . LYS A 1 117 ? 5.437 -1.246 -9.044 1.00 24.59 81 LYS A O 1
ATOM 1215 N N . LYS A 1 118 ? 6.628 -1.568 -10.940 1.00 20.54 82 LYS A N 1
ATOM 1216 C CA . LYS A 1 118 ? 5.609 -0.945 -11.787 1.00 22.48 82 LYS A CA 1
ATOM 1217 C C . LYS A 1 118 ? 4.325 -1.771 -11.784 1.00 29.61 82 LYS A C 1
ATOM 1218 O O . LYS A 1 118 ? 3.221 -1.209 -11.775 1.00 25.03 82 LYS A O 1
ATOM 1223 N N . ILE A 1 119 ? 4.448 -3.101 -11.724 1.00 22.33 83 ILE A N 1
ATOM 1224 C CA . ILE A 1 119 ? 3.274 -3.976 -11.644 1.00 24.77 83 ILE A CA 1
ATOM 1225 C C . ILE A 1 119 ? 2.730 -4.033 -10.222 1.00 32.75 83 ILE A C 1
ATOM 1226 O O . ILE A 1 119 ? 1.542 -3.789 -9.970 1.00 29.56 83 ILE A O 1
ATOM 1242 N N . LYS A 1 120 ? 3.572 -4.433 -9.281 1.00 21.43 84 LYS A N 1
ATOM 1243 C CA . LYS A 1 120 ? 3.171 -4.591 -7.888 1.00 24.90 84 LYS A CA 1
ATOM 1244 C C . LYS A 1 120 ? 4.078 -3.700 -7.069 1.00 30.83 84 LYS A C 1
ATOM 1245 O O . LYS A 1 120 ? 5.235 -4.068 -6.799 1.00 24.43 84 LYS A O 1
ATOM 1264 N N . PRO A 1 121 ? 3.624 -2.514 -6.681 1.00 25.56 85 PRO A N 1
ATOM 1265 C CA . PRO A 1 121 ? 4.501 -1.614 -5.920 1.00 26.28 85 PRO A CA 1
ATOM 1266 C C . PRO A 1 121 ? 5.005 -2.199 -4.615 1.00 20.01 85 PRO A C 1
ATOM 1267 O O . PRO A 1 121 ? 6.066 -1.782 -4.137 1.00 31.76 85 PRO A O 1
ATOM 1278 N N . ASP A 1 122 ? 4.272 -3.142 -4.021 1.00 28.30 86 ASP A N 1
ATOM 1279 C CA . ASP A 1 122 ? 4.660 -3.717 -2.742 1.00 35.44 86 ASP A CA 1
ATOM 1280 C C . ASP A 1 122 ? 5.431 -5.025 -2.887 1.00 27.68 86 ASP A C 1
ATOM 1281 O O . ASP A 1 122 ? 5.709 -5.673 -1.872 1.00 27.33 86 ASP A O 1
ATOM 1290 N N . MET A 1 123 ? 5.772 -5.422 -4.115 1.00 23.03 87 MET A N 1
ATOM 1291 C CA . MET A 1 123 ? 6.706 -6.531 -4.318 1.00 19.85 87 MET A CA 1
ATOM 1292 C C . MET A 1 123 ? 8.002 -6.224 -3.564 1.00 15.37 87 MET A C 1
ATOM 1293 O O . MET A 1 123 ? 8.498 -5.096 -3.580 1.00 15.97 87 MET A O 1
ATOM 1307 N N . LYS A 1 124 ? 8.578 -7.239 -2.936 1.00 11.98 88 LYS A N 1
ATOM 1308 C CA . LYS A 1 124 ? 9.893 -7.103 -2.303 1.00 11.45 88 LYS A CA 1
ATOM 1309 C C . LYS A 1 124 ? 10.963 -7.722 -3.198 1.00 11.50 88 LYS A C 1
ATOM 1310 O O . LYS A 1 124 ? 10.842 -8.879 -3.597 1.00 11.78 88 LYS A O 1
ATOM 1329 N N . VAL A 1 125 ? 11.988 -6.949 -3.503 1.00 11.25 89 VAL A N 1
ATOM 1330 C CA . VAL A 1 125 ? 13.045 -7.353 -4.421 1.00 11.00 89 VAL A CA 1
ATOM 1331 C C . VAL A 1 125 ? 14.379 -7.203 -3.702 1.00 9.74 89 VAL A C 1
ATOM 1332 O O . VAL A 1 125 ? 14.721 -6.093 -3.267 1.00 11.40 89 VAL A O 1
ATOM 1345 N N . LEU A 1 126 ? 15.148 -8.293 -3.598 1.00 9.65 90 LEU A N 1
ATOM 1346 C CA . LEU A 1 126 ? 16.425 -8.273 -2.895 1.00 9.75 90 LEU A CA 1
ATOM 1347 C C . LEU A 1 126 ? 17.613 -8.147 -3.837 1.00 9.83 90 LEU A C 1
ATOM 1348 O O . LEU A 1 126 ? 17.628 -8.725 -4.929 1.00 10.00 90 LEU A O 1
ATOM 1364 N N . PHE A 1 127 ? 18.604 -7.367 -3.397 1.00 9.68 91 PHE A N 1
ATOM 1365 C CA . PHE A 1 127 ? 19.899 -7.225 -4.044 1.00 8.09 91 PHE A CA 1
ATOM 1366 C C . PHE A 1 127 ? 20.822 -8.318 -3.513 1.00 8.38 91 PHE A C 1
ATOM 1367 O O . PHE A 1 127 ? 20.876 -8.548 -2.302 1.00 9.50 91 PHE A O 1
ATOM 1384 N N . TYR A 1 128 ? 21.547 -8.974 -4.401 1.00 9.82 92 TYR A N 1
ATOM 1385 C CA . TYR A 1 128 ? 22.448 -10.056 -4.022 1.00 8.67 92 TYR A CA 1
ATOM 1386 C C . TYR A 1 128 ? 23.851 -9.560 -3.761 1.00 8.38 92 TYR A C 1
ATOM 1387 O O . TYR A 1 128 ? 24.398 -8.770 -4.534 1.00 9.28 92 TYR A O 1
ATOM 1405 N N . PHE A 1 129 ? 24.470 -10.069 -2.690 1.00 7.77 93 PHE A N 1
ATOM 1406 C CA . PHE A 1 129 ? 25.918 -9.878 -2.602 1.00 8.28 93 PHE A CA 1
ATOM 1407 C C . PHE A 1 129 ? 26.557 -11.029 -1.845 1.00 11.09 93 PHE A C 1
ATOM 1408 O O . PHE A 1 129 ? 26.062 -11.469 -0.805 1.00 10.18 93 PHE A O 1
ATOM 1425 N N . ASN A 1 130 ? 27.687 -11.489 -2.352 1.00 8.80 94 ASN A N 1
ATOM 1426 C CA . ASN A 1 130 ? 28.397 -12.598 -1.744 1.00 10.18 94 ASN A CA 1
ATOM 1427 C C . ASN A 1 130 ? 29.346 -12.068 -0.681 1.00 8.95 94 ASN A C 1
ATOM 1428 O O . ASN A 1 130 ? 30.090 -11.107 -0.922 1.00 9.60 94 ASN A O 1
ATOM 1439 N N . SER A 1 131 ? 29.328 -12.699 0.485 1.00 10.09 95 SER A N 1
ATOM 1440 C CA . SER A 1 131 ? 30.181 -12.317 1.597 1.00 10.01 95 SER A CA 1
ATOM 1441 C C . SER A 1 131 ? 31.593 -12.875 1.472 1.00 10.59 95 SER A C 1
ATOM 1442 O O . SER A 1 131 ? 32.479 -12.439 2.228 1.00 11.31 95 SER A O 1
ATOM 1450 N N . ALA A 1 132 ? 31.808 -13.817 0.558 1.00 10.16 96 ALA A N 1
ATOM 1451 C CA . ALA A 1 132 ? 33.026 -14.617 0.507 1.00 10.62 96 ALA A CA 1
ATOM 1452 C C . ALA A 1 132 ? 33.765 -14.443 -0.810 1.00 10.83 96 ALA A C 1
ATOM 1453 O O . ALA A 1 132 ? 34.936 -14.046 -0.797 1.00 12.18 96 ALA A O 1
ATOM 1460 N N . TYR A 1 133 ? 33.127 -14.691 -1.947 1.00 9.59 97 TYR A N 1
ATOM 1461 C CA . TYR A 1 133 ? 33.756 -14.615 -3.260 1.00 11.43 97 TYR A CA 1
ATOM 1462 C C . TYR A 1 133 ? 33.563 -13.216 -3.821 1.00 10.60 97 TYR A C 1
ATOM 1463 O O . TYR A 1 133 ? 32.436 -12.716 -3.895 1.00 11.02 97 TYR A O 1
ATOM 1481 N N . ALA A 1 134 ? 34.667 -12.567 -4.181 1.00 11.75 98 ALA A N 1
ATOM 1482 C CA . ALA A 1 134 ? 34.636 -11.211 -4.727 1.00 11.15 98 ALA A CA 1
ATOM 1483 C C . ALA A 1 134 ? 34.286 -11.217 -6.215 1.00 11.77 98 ALA A C 1
ATOM 1484 O O . ALA A 1 134 ? 35.045 -10.752 -7.077 1.00 12.22 98 ALA A O 1
ATOM 1491 N N . TRP A 1 135 ? 33.072 -11.662 -6.515 1.00 10.37 99 TRP A N 1
ATOM 1492 C CA . TRP A 1 135 ? 32.629 -11.716 -7.900 1.00 10.98 99 TRP A CA 1
ATOM 1493 C C . TRP A 1 135 ? 32.745 -10.326 -8.516 1.00 11.17 99 TRP A C 1
ATOM 1494 O O . TRP A 1 135 ? 32.188 -9.369 -7.968 1.00 10.98 99 TRP A O 1
ATOM 1515 N N . PRO A 1 136 ? 33.402 -10.177 -9.681 1.00 11.63 100 PRO A N 1
ATOM 1516 C CA . PRO A 1 136 ? 33.673 -8.828 -10.208 1.00 14.60 100 PRO A CA 1
ATOM 1517 C C . PRO A 1 136 ? 32.595 -8.328 -11.155 1.00 15.52 100 PRO A C 1
ATOM 1518 O O . PRO A 1 136 ? 32.915 -7.718 -12.184 1.00 21.83 100 PRO A O 1
ATOM 1529 N N . PHE A 1 137 ? 31.322 -8.573 -10.842 1.00 12.56 101 PHE A N 1
ATOM 1530 C CA . PHE A 1 137 ? 30.221 -8.318 -11.755 1.00 12.29 101 PHE A CA 1
ATOM 1531 C C . PHE A 1 137 ? 29.513 -6.997 -11.526 1.00 13.51 101 PHE A C 1
ATOM 1532 O O . PHE A 1 137 ? 28.925 -6.445 -12.467 1.00 14.58 101 PHE A O 1
ATOM 1549 N N . THR A 1 138 ? 29.478 -6.520 -10.289 1.00 13.14 102 THR A N 1
ATOM 1550 C CA . THR A 1 138 ? 29.042 -5.167 -10.003 1.00 12.18 102 THR A CA 1
ATOM 1551 C C . THR A 1 138 ? 30.199 -4.200 -10.203 1.00 11.89 102 THR A C 1
ATOM 1552 O O . THR A 1 138 ? 31.373 -4.564 -10.115 1.00 13.30 102 THR A O 1
ATOM 1563 N N . SER A 1 139 ? 29.853 -2.933 -10.428 1.00 12.96 103 SER A N 1
ATOM 1564 C CA . SER A 1 139 ? 30.888 -1.904 -10.446 1.00 14.41 103 SER A CA 1
ATOM 1565 C C . SER A 1 139 ? 31.660 -1.874 -9.136 1.00 13.66 103 SER A C 1
ATOM 1566 O O . SER A 1 139 ? 32.857 -1.564 -9.131 1.00 15.49 103 SER A O 1
ATOM 1574 N N . TYR A 1 140 ? 30.995 -2.181 -8.015 1.00 13.03 104 TYR A N 1
ATOM 1575 C CA . TYR A 1 140 ? 31.632 -2.130 -6.704 1.00 13.03 104 TYR A CA 1
ATOM 1576 C C . TYR A 1 140 ? 32.838 -3.046 -6.616 1.00 13.71 104 TYR A C 1
ATOM 1577 O O . TYR A 1 140 ? 33.806 -2.737 -5.903 1.00 14.02 104 TYR A O 1
ATOM 1595 N N . ASN A 1 141 ? 32.781 -4.192 -7.291 1.00 12.21 105 ASN A N 1
ATOM 1596 C CA . ASN A 1 141 ? 33.817 -5.211 -7.229 1.00 13.83 105 ASN A CA 1
ATOM 1597 C C . ASN A 1 141 ? 34.661 -5.253 -8.497 1.00 15.66 105 ASN A C 1
ATOM 1598 O O . ASN A 1 141 ? 35.376 -6.225 -8.729 1.00 14.06 105 ASN A O 1
ATOM 1609 N N . GLN A 1 142 ? 34.593 -4.214 -9.326 1.00 15.25 106 GLN A N 1
ATOM 1610 C CA . GLN A 1 142 ? 35.246 -4.252 -10.631 1.00 18.36 106 GLN A CA 1
ATOM 1611 C C . GLN A 1 142 ? 36.758 -4.410 -10.528 1.00 18.06 106 GLN A C 1
ATOM 1612 O O . GLN A 1 142 ? 37.379 -4.938 -11.459 1.00 19.27 106 GLN A O 1
ATOM 1619 N N . ALA A 1 143 ? 37.357 -4.012 -9.416 1.00 14.66 107 ALA A N 1
ATOM 1620 C CA . ALA A 1 143 ? 38.797 -4.121 -9.271 1.00 17.73 107 ALA A CA 1
ATOM 1621 C C . ALA A 1 143 ? 39.273 -5.534 -8.972 1.00 21.00 107 ALA A C 1
ATOM 1622 O O . ALA A 1 143 ? 40.471 -5.800 -9.080 1.00 17.63 107 ALA A O 1
ATOM 1629 N N . PHE A 1 144 ? 38.389 -6.445 -8.571 1.00 15.24 108 PHE A N 1
ATOM 1630 C CA . PHE A 1 144 ? 38.804 -7.760 -8.100 1.00 15.29 108 PHE A CA 1
ATOM 1631 C C . PHE A 1 144 ? 39.017 -8.720 -9.271 1.00 16.58 108 PHE A C 1
ATOM 1632 O O . PHE A 1 144 ? 38.362 -9.754 -9.418 1.00 15.80 108 PHE A O 1
ATOM 1649 N N . THR A 1 145 ? 39.976 -8.346 -10.126 1.00 18.77 109 THR A N 1
ATOM 1650 C CA . THR A 1 145 ? 40.404 -9.173 -11.245 1.00 20.14 109 THR A CA 1
ATOM 1651 C C . THR A 1 145 ? 41.924 -9.185 -11.258 1.00 22.04 109 THR A C 1
ATOM 1652 O O . THR A 1 145 ? 42.575 -8.321 -10.664 1.00 21.58 109 THR A O 1
ATOM 1663 N N . ARG A 1 146 ? 42.488 -10.182 -11.942 1.00 23.44 110 ARG A N 1
ATOM 1664 C CA . ARG A 1 146 ? 43.944 -10.274 -12.009 1.00 30.05 110 ARG A CA 1
ATOM 1665 C C . ARG A 1 146 ? 44.551 -9.008 -12.596 1.00 27.58 110 ARG A C 1
ATOM 1666 O O . ARG A 1 146 ? 45.595 -8.533 -12.129 1.00 28.81 110 ARG A O 1
ATOM 1687 N N . ASN A 1 147 ? 43.913 -8.454 -13.623 1.00 27.48 111 ASN A N 1
ATOM 1688 C CA . ASN A 1 147 ? 44.475 -7.334 -14.360 1.00 30.69 111 ASN A CA 1
ATOM 1689 C C . ASN A 1 147 ? 44.311 -5.999 -13.646 1.00 33.17 111 ASN A C 1
ATOM 1690 O O . ASN A 1 147 ? 44.982 -5.039 -14.032 1.00 30.30 111 ASN A O 1
ATOM 1701 N N . LYS A 1 148 ? 43.456 -5.905 -12.618 1.00 24.63 112 LYS A N 1
ATOM 1702 C CA . LYS A 1 148 ? 43.225 -4.639 -11.936 1.00 20.90 112 LYS A CA 1
ATOM 1703 C C . LYS A 1 148 ? 43.599 -4.624 -10.459 1.00 22.08 112 LYS A C 1
ATOM 1704 O O . LYS A 1 148 ? 43.868 -3.543 -9.920 1.00 25.17 112 LYS A O 1
ATOM 1723 N N . ILE A 1 149 ? 43.635 -5.777 -9.786 1.00 21.68 113 ILE A N 1
ATOM 1724 C CA . ILE A 1 149 ? 43.684 -5.769 -8.325 1.00 22.21 113 ILE A CA 1
ATOM 1725 C C . ILE A 1 149 ? 44.986 -5.174 -7.804 1.00 23.39 113 ILE A C 1
ATOM 1726 O O . ILE A 1 149 ? 44.998 -4.518 -6.759 1.00 24.45 113 ILE A O 1
ATOM 1742 N N . ASP A 1 150 ? 46.101 -5.385 -8.505 1.00 24.89 114 ASP A N 1
ATOM 1743 C CA . ASP A 1 150 ? 47.357 -4.809 -8.035 1.00 29.76 114 ASP A CA 1
ATOM 1744 C C . ASP A 1 150 ? 47.329 -3.286 -8.063 1.00 28.37 114 ASP A C 1
ATOM 1745 O O . ASP A 1 150 ? 48.058 -2.653 -7.293 1.00 32.70 114 ASP A O 1
ATOM 1754 N N . GLU A 1 151 ? 46.493 -2.689 -8.910 1.00 28.43 115 GLU A N 1
ATOM 1755 C CA . GLU A 1 151 ? 46.349 -1.241 -8.955 1.00 30.84 115 GLU A CA 1
ATOM 1756 C C . GLU A 1 151 ? 45.455 -0.698 -7.846 1.00 32.31 115 GLU A C 1
ATOM 1757 O O . GLU A 1 151 ? 45.249 0.516 -7.778 1.00 26.90 115 GLU A O 1
ATOM 1769 N N . HIS A 1 152 ? 44.895 -1.556 -6.997 1.00 25.50 116 HIS A N 1
ATOM 1770 C CA . HIS A 1 152 ? 44.011 -1.140 -5.909 1.00 24.58 116 HIS A CA 1
ATOM 1771 C C . HIS A 1 152 ? 44.528 -1.757 -4.617 1.00 28.99 116 HIS A C 1
ATOM 1772 O O . HIS A 1 152 ? 43.957 -2.717 -4.084 1.00 23.15 116 HIS A O 1
ATOM 1786 N N . PRO A 1 153 ? 45.628 -1.229 -4.087 1.00 22.35 117 PRO A N 1
ATOM 1787 C CA . PRO A 1 153 ? 46.243 -1.873 -2.912 1.00 24.11 117 PRO A CA 1
ATOM 1788 C C . PRO A 1 153 ? 45.336 -1.976 -1.695 1.00 24.35 117 PRO A C 1
ATOM 1789 O O . PRO A 1 153 ? 45.393 -2.986 -0.986 1.00 21.99 117 PRO A O 1
ATOM 1800 N N . LYS A 1 154 ? 44.517 -0.964 -1.405 1.00 23.73 118 LYS A N 1
ATOM 1801 C CA . LYS A 1 154 ? 43.631 -1.050 -0.245 1.00 23.23 118 LYS A CA 1
ATOM 1802 C C . LYS A 1 154 ? 42.619 -2.180 -0.423 1.00 22.05 118 LYS A C 1
ATOM 1803 O O . LYS A 1 154 ? 42.450 -3.030 0.460 1.00 20.92 118 LYS A O 1
ATOM 1822 N N . LEU A 1 155 ? 41.961 -2.223 -1.574 1.00 20.26 119 LEU A N 1
ATOM 1823 C CA . LEU A 1 155 ? 41.032 -3.319 -1.832 1.00 17.12 119 LEU A CA 1
ATOM 1824 C C . LEU A 1 155 ? 41.761 -4.657 -1.810 1.00 20.27 119 LEU A C 1
ATOM 1825 O O . LEU A 1 155 ? 41.285 -5.617 -1.202 1.00 18.52 119 LEU A O 1
ATOM 1841 N N . LYS A 1 156 ? 42.955 -4.726 -2.411 1.00 19.59 120 LYS A N 1
ATOM 1842 C CA . LYS A 1 156 ? 43.705 -5.980 -2.396 1.00 19.48 120 LYS A CA 1
ATOM 1843 C C . LYS A 1 156 ? 43.987 -6.444 -0.973 1.00 18.07 120 LYS A C 1
ATOM 1844 O O . LYS A 1 156 ? 44.051 -7.655 -0.708 1.00 18.87 120 LYS A O 1
ATOM 1863 N N . SER A 1 157 ? 44.158 -5.503 -0.046 1.00 17.57 121 SER A N 1
ATOM 1864 C CA . SER A 1 157 ? 44.510 -5.854 1.321 1.00 18.27 121 SER A CA 1
ATOM 1865 C C . SER A 1 157 ? 43.350 -6.478 2.082 1.00 21.92 121 SER A C 1
ATOM 1866 O O . SER A 1 157 ? 43.560 -6.972 3.192 1.00 19.83 121 SER A O 1
ATOM 1874 N N . PHE A 1 158 ? 42.142 -6.446 1.516 1.00 19.46 122 PHE A N 1
ATOM 1875 C CA . PHE A 1 158 ? 40.964 -7.050 2.124 1.00 19.37 122 PHE A CA 1
ATOM 1876 C C . PHE A 1 158 ? 40.850 -8.539 1.824 1.00 18.64 122 PHE A C 1
ATOM 1877 O O . PHE A 1 158 ? 39.886 -9.172 2.274 1.00 16.88 122 PHE A O 1
ATOM 1894 N N . LEU A 1 159 ? 41.793 -9.120 1.094 1.00 16.72 123 LEU A N 1
ATOM 1895 C CA . LEU A 1 159 ? 41.640 -10.438 0.505 1.00 16.02 123 LEU A CA 1
ATOM 1896 C C . LEU A 1 159 ? 42.565 -11.456 1.161 1.00 20.07 123 LEU A C 1
ATOM 1897 O O . LEU A 1 159 ? 43.637 -11.109 1.666 1.00 24.03 123 LEU A O 1
ATOM 1913 N N . ILE A 1 160 ? 42.166 -12.723 1.117 1.00 18.22 124 ILE A N 1
ATOM 1914 C CA . ILE A 1 160 ? 42.952 -13.794 1.725 1.00 19.22 124 ILE A CA 1
ATOM 1915 C C . ILE A 1 160 ? 44.106 -14.183 0.811 1.00 17.40 124 ILE A C 1
ATOM 1916 O O . ILE A 1 160 ? 43.957 -14.281 -0.412 1.00 17.84 124 ILE A O 1
ATOM 1932 N N . VAL A 1 161 ? 45.273 -14.449 1.427 1.00 22.13 125 VAL A N 1
ATOM 1933 C CA . VAL A 1 161 ? 46.478 -14.907 0.736 1.00 23.18 125 VAL A CA 1
ATOM 1934 C C . VAL A 1 161 ? 46.678 -16.400 0.964 1.00 19.46 125 VAL A C 1
ATOM 1935 O O . VAL A 1 161 ? 46.454 -16.906 2.070 1.00 22.12 125 VAL A O 1
ATOM 1948 N N . ASP A 1 162 ? 47.106 -17.115 -0.098 1.00 22.87 126 ASP A N 1
ATOM 1949 C CA . ASP A 1 162 ? 47.475 -18.527 -0.024 1.00 22.31 126 ASP A CA 1
ATOM 1950 C C . ASP A 1 162 ? 48.914 -18.602 0.460 1.00 27.75 126 ASP A C 1
ATOM 1951 O O . ASP A 1 162 ? 49.817 -18.155 -0.257 1.00 25.39 126 ASP A O 1
ATOM 1960 N N . PRO A 1 163 ? 49.172 -19.143 1.657 1.00 31.76 127 PRO A N 1
ATOM 1961 C CA . PRO A 1 163 ? 50.568 -19.247 2.119 1.00 31.64 127 PRO A CA 1
ATOM 1962 C C . PRO A 1 163 ? 51.450 -20.086 1.203 1.00 32.82 127 PRO A C 1
ATOM 1963 O O . PRO A 1 163 ? 52.667 -19.857 1.148 1.00 32.75 127 PRO A O 1
ATOM 1974 N N . LYS A 1 164 ? 50.878 -21.058 0.486 1.00 28.58 128 LYS A N 1
ATOM 1975 C CA . LYS A 1 164 ? 51.692 -21.902 -0.387 1.00 28.39 128 LYS A CA 1
ATOM 1976 C C . LYS A 1 164 ? 52.317 -21.113 -1.534 1.00 34.02 128 LYS A C 1
ATOM 1977 O O . LYS A 1 164 ? 53.361 -21.527 -2.068 1.00 34.03 128 LYS A O 1
ATOM 1996 N N . THR A 1 165 ? 51.715 -19.982 -1.918 1.00 26.81 129 THR A N 1
ATOM 1997 C CA . THR A 1 165 ? 52.215 -19.191 -3.030 1.00 27.60 129 THR A CA 1
ATOM 1998 C C . THR A 1 165 ? 52.655 -17.790 -2.633 1.00 28.98 129 THR A C 1
ATOM 1999 O O . THR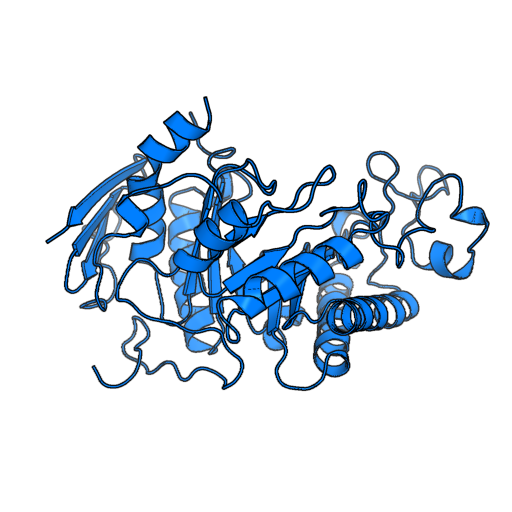 A 1 165 ? 53.314 -17.123 -3.442 1.00 27.66 129 THR A O 1
ATOM 2010 N N . ALA A 1 166 ? 52.278 -17.311 -1.446 1.00 25.54 130 ALA A N 1
ATOM 2011 C CA . ALA A 1 166 ? 52.410 -15.902 -1.074 1.00 25.28 130 ALA A CA 1
ATOM 2012 C C . ALA A 1 166 ? 51.618 -14.983 -2.005 1.00 27.84 130 ALA A C 1
ATOM 2013 O O . ALA A 1 166 ? 51.875 -13.772 -2.068 1.00 30.29 130 ALA A O 1
ATOM 2020 N N . GLU A 1 167 ? 50.659 -15.540 -2.733 1.00 24.05 131 GLU A N 1
ATOM 2021 C CA . GLU A 1 167 ? 49.826 -14.810 -3.672 1.00 21.05 131 GLU A CA 1
ATOM 2022 C C . GLU A 1 167 ? 48.371 -14.931 -3.230 1.00 18.38 131 GLU A C 1
ATOM 2023 O O . GLU A 1 167 ? 48.040 -15.673 -2.305 1.00 20.78 131 GLU A O 1
ATOM 2033 N N . LEU A 1 168 ? 47.505 -14.158 -3.876 1.00 21.82 132 LEU A N 1
ATOM 2034 C CA . LEU A 1 168 ? 46.097 -14.170 -3.494 1.00 20.77 132 LEU A CA 1
ATOM 2035 C C . LEU A 1 168 ? 45.518 -15.572 -3.617 1.00 18.24 132 LEU A C 1
ATOM 2036 O O . LEU A 1 168 ? 45.706 -16.259 -4.626 1.00 20.56 132 LEU A O 1
ATOM 2052 N N . ALA A 1 169 ? 44.756 -15.964 -2.599 1.00 16.67 133 ALA A N 1
ATOM 2053 C CA . ALA A 1 169 ? 43.933 -17.161 -2.691 1.00 20.78 133 ALA A CA 1
ATOM 2054 C C . ALA A 1 169 ? 42.815 -16.904 -3.691 1.00 16.43 133 ALA A C 1
ATOM 2055 O O . ALA A 1 169 ? 42.394 -15.762 -3.897 1.00 17.59 133 ALA A O 1
ATOM 2062 N N . HIS A 1 170 ? 42.373 -17.967 -4.354 1.00 18.71 134 HIS A N 1
ATOM 2063 C CA . HIS A 1 170 ? 41.346 -17.786 -5.362 1.00 17.14 134 HIS A CA 1
ATOM 2064 C C . HIS A 1 170 ? 40.721 -19.113 -5.753 1.00 19.63 134 HIS A C 1
ATOM 2065 O O . HIS A 1 170 ? 41.299 -20.181 -5.546 1.00 19.11 134 HIS A O 1
ATOM 2079 N N . ARG A 1 171 ? 39.543 -18.987 -6.366 1.00 15.35 135 ARG A N 1
ATOM 2080 C CA . ARG A 1 171 ? 38.913 -20.105 -6.971 1.00 16.02 135 ARG A CA 1
ATOM 2081 C C . ARG A 1 171 ? 38.691 -19.673 -8.411 1.00 18.55 135 ARG A C 1
ATOM 2082 O O . ARG A 1 171 ? 37.880 -18.811 -8.676 1.00 16.29 135 ARG A O 1
ATOM 2103 N N . ARG A 1 172 ? 39.455 -20.246 -9.340 1.00 16.17 136 ARG A N 1
ATOM 2104 C CA . ARG A 1 172 ? 39.344 -19.891 -10.753 1.00 17.15 136 ARG A CA 1
ATOM 2105 C C . ARG A 1 172 ? 39.363 -18.372 -10.953 1.00 13.33 136 ARG A C 1
ATOM 2106 O O . ARG A 1 172 ? 38.562 -17.795 -11.689 1.00 16.31 136 ARG A O 1
ATOM 2127 N N . ASN A 1 173 ? 40.328 -17.740 -10.294 1.00 16.08 137 ASN A N 1
ATOM 2128 C CA . ASN A 1 173 ? 40.653 -16.325 -10.455 1.00 17.43 137 ASN A CA 1
ATOM 2129 C C . ASN A 1 173 ? 39.647 -15.388 -9.821 1.00 17.47 137 ASN A C 1
ATOM 2130 O O . ASN A 1 173 ? 39.661 -14.196 -10.114 1.00 17.28 137 ASN A O 1
ATOM 2141 N N . VAL A 1 174 ? 38.816 -15.900 -8.915 1.00 15.49 138 VAL A N 1
ATOM 2142 C CA . VAL A 1 174 ? 37.933 -15.077 -8.098 1.00 14.57 138 VAL A CA 1
ATOM 2143 C C . VAL A 1 174 ? 38.473 -15.070 -6.683 1.00 14.36 138 VAL A C 1
ATOM 2144 O O . VAL A 1 174 ? 38.677 -16.135 -6.089 1.00 13.59 138 VAL A O 1
ATOM 2157 N N . PHE A 1 175 ? 38.687 -13.876 -6.142 1.00 13.22 139 PHE A N 1
ATOM 2158 C CA . PHE A 1 175 ? 39.365 -13.706 -4.872 1.00 14.48 139 PHE A CA 1
ATOM 2159 C C . PHE A 1 175 ? 38.411 -13.822 -3.680 1.00 13.06 139 PHE A C 1
ATOM 2160 O O . PHE A 1 175 ? 37.182 -13.837 -3.818 1.00 12.88 139 PHE A O 1
ATOM 2177 N N . PHE A 1 176 ? 39.008 -13.920 -2.492 1.00 14.44 140 PHE A N 1
ATOM 2178 C CA .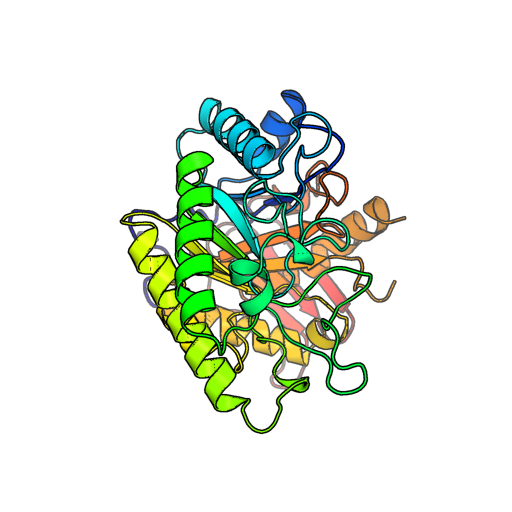 PHE A 1 176 ? 38.321 -14.281 -1.257 1.00 13.86 140 PHE A CA 1
ATOM 2179 C C . PHE A 1 176 ? 38.359 -13.101 -0.291 1.00 15.36 140 PHE A C 1
ATOM 2180 O O . PHE A 1 176 ? 39.436 -12.707 0.186 1.00 14.30 140 PHE A O 1
ATOM 2197 N N . PHE A 1 177 ? 37.205 -12.520 0.020 1.00 13.99 141 PHE A N 1
ATOM 2198 C CA . PHE A 1 177 ? 37.155 -11.516 1.075 1.00 11.79 141 PHE A CA 1
ATOM 2199 C C . PHE A 1 177 ? 37.571 -12.127 2.411 1.00 14.09 141 PHE A C 1
ATOM 2200 O O . PHE A 1 177 ? 37.303 -13.297 2.683 1.00 13.05 141 PHE A O 1
ATOM 2217 N N . ASP A 1 178 ? 38.217 -11.315 3.262 1.00 13.96 142 ASP A N 1
ATOM 2218 C CA . ASP A 1 178 ? 38.670 -11.756 4.582 1.00 14.32 142 ASP A CA 1
ATOM 2219 C C . ASP A 1 178 ? 37.818 -11.129 5.675 1.00 13.16 142 ASP A C 1
ATOM 2220 O O . ASP A 1 178 ? 38.045 -9.983 6.066 1.00 14.19 142 ASP A O 1
ATOM 2229 N N . VAL A 1 179 ? 36.860 -11.896 6.203 1.00 13.25 143 VAL A N 1
ATOM 2230 C CA . VAL A 1 179 ? 35.962 -11.338 7.216 1.00 13.63 143 VAL A CA 1
ATOM 2231 C C . VAL A 1 179 ? 36.657 -11.038 8.540 1.00 13.35 143 VAL A C 1
ATOM 2232 O O . VAL A 1 179 ? 36.102 -10.331 9.382 1.00 14.29 143 VAL A O 1
ATOM 2245 N N . LEU A 1 180 ? 37.853 -11.582 8.765 1.00 14.84 144 LEU A N 1
ATOM 2246 C CA . LEU A 1 180 ? 38.591 -11.252 9.971 1.00 16.06 144 LEU A CA 1
ATOM 2247 C C . LEU A 1 180 ? 39.225 -9.871 9.913 1.00 16.68 144 LEU A C 1
ATOM 2248 O O . LEU A 1 180 ? 39.645 -9.360 10.960 1.00 19.63 144 LEU A O 1
ATOM 2264 N N . ASN A 1 181 ? 39.287 -9.252 8.729 1.00 14.70 145 ASN A N 1
ATOM 2265 C CA . ASN A 1 181 ? 39.865 -7.925 8.518 1.00 14.91 145 ASN A CA 1
ATOM 2266 C C . ASN A 1 181 ? 38.794 -6.891 8.845 1.00 17.59 145 ASN A C 1
ATOM 2267 O O . ASN A 1 181 ? 37.785 -6.807 8.126 1.00 14.50 145 ASN A O 1
ATOM 2278 N N . PRO A 1 182 ? 38.956 -6.101 9.915 1.00 15.47 146 PRO A N 1
ATOM 2279 C CA . PRO A 1 182 ? 37.894 -5.144 10.270 1.00 17.58 146 PRO A CA 1
ATOM 2280 C C . PRO A 1 182 ? 37.656 -4.126 9.182 1.00 15.38 146 PRO A C 1
ATOM 2281 O O . PRO A 1 182 ? 36.535 -3.621 9.045 1.00 15.49 146 PRO A O 1
ATOM 2292 N N . GLU A 1 183 ? 38.695 -3.773 8.421 1.00 16.85 147 GLU A N 1
ATOM 2293 C CA . GLU A 1 183 ? 38.517 -2.813 7.340 1.00 16.30 147 GLU A CA 1
ATOM 2294 C C . GLU A 1 183 ? 37.670 -3.407 6.222 1.00 15.46 147 GLU A C 1
ATOM 2295 O O . GLU A 1 183 ? 36.895 -2.690 5.581 1.00 15.01 147 GLU A O 1
ATOM 2307 N N . LEU A 1 184 ? 37.821 -4.707 5.963 1.00 14.04 148 LEU A N 1
ATOM 2308 C CA . LEU A 1 184 ? 36.934 -5.379 5.012 1.00 12.65 148 LEU A CA 1
ATOM 2309 C C . LEU A 1 184 ? 35.499 -5.387 5.519 1.00 15.17 148 LEU A C 1
ATOM 2310 O O . LEU A 1 184 ? 34.572 -5.070 4.767 1.00 13.34 148 LEU A O 1
ATOM 2326 N N . ARG A 1 185 ? 35.292 -5.692 6.800 1.00 13.29 149 ARG A N 1
ATOM 2327 C CA . ARG A 1 185 ? 33.925 -5.715 7.310 1.00 12.80 149 ARG A CA 1
ATOM 2328 C C . ARG A 1 185 ? 33.252 -4.369 7.099 1.00 13.06 149 ARG A C 1
ATOM 2329 O O . ARG A 1 185 ? 32.072 -4.307 6.744 1.00 13.34 149 ARG A O 1
ATOM 2350 N N . GLU A 1 186 ? 33.982 -3.273 7.325 1.00 13.72 150 GLU A N 1
ATOM 2351 C CA . GLU A 1 186 ? 33.415 -1.937 7.149 1.00 11.82 150 GLU A CA 1
ATOM 2352 C C . GLU A 1 186 ? 33.144 -1.641 5.678 1.00 12.63 150 GLU A C 1
ATOM 2353 O O . GLU A 1 186 ? 32.055 -1.173 5.324 1.00 12.78 150 GLU A O 1
ATOM 2365 N N . TRP A 1 187 ? 34.117 -1.911 4.809 1.00 12.09 151 TRP A N 1
ATOM 2366 C CA . TRP A 1 187 ? 33.966 -1.633 3.383 1.00 14.46 151 TRP A CA 1
ATOM 2367 C C . TRP A 1 187 ? 32.836 -2.466 2.776 1.00 12.04 151 TRP A C 1
ATOM 2368 O O . TRP A 1 187 ? 32.008 -1.951 2.007 1.00 11.96 151 TRP A O 1
ATOM 2389 N N . TRP A 1 188 ? 32.824 -3.764 3.066 1.00 11.40 152 TRP A N 1
ATOM 2390 C CA . TRP A 1 188 ? 31.838 -4.661 2.471 1.00 11.12 152 TRP A CA 1
ATOM 2391 C C . TRP A 1 188 ? 30.429 -4.300 2.919 1.00 11.49 152 TRP A C 1
ATOM 2392 O O . TRP A 1 188 ? 29.506 -4.245 2.101 1.00 10.73 152 TRP A O 1
ATOM 2413 N N . SER A 1 189 ? 30.243 -4.024 4.203 1.00 11.29 153 SER A N 1
ATOM 2414 C CA . SER A 1 189 ? 28.902 -3.690 4.670 1.00 11.40 153 SER A CA 1
ATOM 2415 C C . SER A 1 189 ? 28.425 -2.368 4.083 1.00 11.07 153 SER A C 1
ATOM 2416 O O . SER A 1 189 ? 27.261 -2.244 3.699 1.00 11.16 153 SER A O 1
ATOM 2424 N N . THR A 1 190 ? 29.311 -1.377 3.965 1.00 10.33 154 THR A N 1
ATOM 2425 C CA . THR A 1 190 ? 28.927 -0.145 3.279 1.00 11.74 154 THR A CA 1
ATOM 2426 C C . THR A 1 190 ? 28.619 -0.410 1.811 1.00 10.94 154 THR A C 1
ATOM 2427 O O . THR A 1 190 ? 27.635 0.116 1.280 1.00 10.84 154 THR A O 1
ATOM 2438 N N . THR A 1 191 ? 29.412 -1.260 1.150 1.00 10.93 155 THR A N 1
ATOM 2439 C CA . THR A 1 191 ? 29.205 -1.542 -0.265 1.00 11.91 155 THR A CA 1
ATOM 2440 C C . THR A 1 191 ? 27.853 -2.190 -0.502 1.00 10.83 155 THR A C 1
ATOM 2441 O O . THR A 1 191 ? 27.122 -1.807 -1.423 1.00 10.25 155 THR A O 1
ATOM 2452 N N . VAL A 1 192 ? 27.490 -3.179 0.313 1.00 9.98 156 VAL A N 1
ATOM 2453 C CA . VAL A 1 192 ? 26.190 -3.828 0.103 1.00 9.76 156 VAL A CA 1
ATOM 2454 C C . VAL A 1 192 ? 25.061 -2.828 0.318 1.00 10.55 156 VAL A C 1
ATOM 2455 O O . VAL A 1 192 ? 24.096 -2.776 -0.459 1.00 10.84 156 VAL A O 1
ATOM 2468 N N . ALA A 1 193 ? 25.162 -2.015 1.375 1.00 9.58 157 ALA A N 1
ATOM 2469 C CA . ALA A 1 193 ? 24.158 -0.975 1.591 1.00 9.89 157 ALA A CA 1
ATOM 2470 C C . ALA A 1 193 ? 24.082 -0.027 0.402 1.00 11.36 157 ALA A C 1
ATOM 2471 O O . ALA A 1 193 ? 22.987 0.388 -0.001 1.00 12.16 157 ALA A O 1
ATOM 2478 N N . LYS A 1 194 ? 25.225 0.330 -0.171 1.00 11.18 158 LYS A N 1
ATOM 2479 C CA . LYS A 1 194 ? 25.209 1.151 -1.374 1.00 11.18 158 LYS A CA 1
ATOM 2480 C C . LYS A 1 194 ? 24.464 0.455 -2.501 1.00 12.90 158 LYS A C 1
ATOM 2481 O O . LYS A 1 194 ? 23.682 1.081 -3.225 1.00 13.09 158 LYS A O 1
ATOM 2500 N N . GLY A 1 195 ? 24.703 -0.840 -2.685 1.00 11.33 159 GLY A N 1
ATOM 2501 C CA . GLY A 1 195 ? 24.035 -1.561 -3.756 1.00 11.21 159 GLY A CA 1
ATOM 2502 C C . GLY A 1 195 ? 22.542 -1.616 -3.563 1.00 10.27 159 GLY A C 1
ATOM 2503 O O . GLY A 1 195 ? 21.781 -1.418 -4.516 1.00 12.62 159 GLY A O 1
ATOM 2507 N N . VAL A 1 196 ? 22.100 -1.849 -2.326 1.00 9.48 160 VAL A N 1
ATOM 2508 C CA . VAL A 1 196 ? 20.674 -1.797 -2.017 1.00 10.37 160 VAL A CA 1
ATOM 2509 C C . VAL A 1 196 ? 20.097 -0.423 -2.348 1.00 11.41 160 VAL A C 1
ATOM 2510 O O . VAL A 1 196 ? 19.017 -0.317 -2.942 1.00 13.85 160 VAL A O 1
ATOM 2523 N N . ALA A 1 197 ? 20.797 0.646 -1.963 1.00 11.29 161 ALA A N 1
ATOM 2524 C CA . ALA A 1 197 ? 20.276 1.998 -2.179 1.00 12.81 161 ALA A CA 1
ATOM 2525 C C . ALA A 1 197 ? 20.271 2.355 -3.663 1.00 14.72 161 ALA A C 1
ATOM 2526 O O . ALA A 1 197 ? 19.256 2.847 -4.190 1.00 18.70 161 ALA A O 1
ATOM 2533 N N . GLU A 1 198 ? 21.373 2.075 -4.371 1.00 13.56 162 GLU A N 1
ATOM 2534 C CA . GLU A 1 198 ? 21.451 2.418 -5.793 1.00 17.28 162 GLU A CA 1
ATOM 2535 C C . GLU A 1 198 ? 20.443 1.623 -6.618 1.00 18.71 162 GLU A C 1
ATOM 2536 O O . GLU A 1 198 ? 19.916 2.122 -7.621 1.00 18.52 162 GLU A O 1
ATOM 2548 N N . SER A 1 199 ? 20.189 0.380 -6.240 1.00 15.29 163 SER A N 1
ATOM 2549 C CA . SER A 1 199 ? 19.306 -0.473 -7.019 1.00 12.56 163 SER A CA 1
ATOM 2550 C C . SER A 1 199 ? 17.836 -0.295 -6.670 1.00 13.86 163 SER A C 1
ATOM 2551 O O . SER A 1 199 ? 16.983 -0.834 -7.384 1.00 16.25 163 SER A O 1
ATOM 2559 N N . GLY A 1 200 ? 17.511 0.427 -5.604 1.00 13.58 164 GLY A N 1
ATOM 2560 C CA . GLY A 1 200 ? 16.126 0.529 -5.189 1.00 14.27 164 GLY A CA 1
ATOM 2561 C C . GLY A 1 200 ? 15.555 -0.746 -4.624 1.00 13.24 164 GLY A C 1
ATOM 2562 O O . GLY A 1 200 ? 14.333 -0.891 -4.524 1.00 15.20 164 GLY A O 1
ATOM 2566 N N . CYS A 1 201 ? 16.407 -1.683 -4.240 1.00 12.35 165 CYS A N 1
ATOM 2567 C CA . CYS A 1 201 ? 15.913 -2.932 -3.683 1.00 12.29 165 CYS A CA 1
ATOM 2568 C C . CYS A 1 201 ? 15.491 -2.788 -2.220 1.00 10.61 165 CYS A C 1
ATOM 2569 O O . CYS A 1 201 ? 15.784 -1.794 -1.540 1.00 12.54 165 CYS A O 1
ATOM 2577 N N . ASP A 1 202 ? 14.764 -3.793 -1.753 1.00 10.21 166 ASP A N 1
ATOM 2578 C CA . ASP A 1 202 ? 14.143 -3.779 -0.437 1.00 11.58 166 ASP A CA 1
ATOM 2579 C C . ASP A 1 202 ? 14.972 -4.476 0.624 1.00 11.81 166 ASP A C 1
ATOM 2580 O O . ASP A 1 202 ? 14.501 -4.663 1.747 1.00 12.18 166 ASP A O 1
ATOM 2589 N N . GLY A 1 203 ? 16.201 -4.844 0.295 1.00 10.43 167 GLY A N 1
ATOM 2590 C CA . GLY A 1 203 ? 17.095 -5.498 1.224 1.00 10.57 167 GLY A CA 1
ATOM 2591 C C . GLY A 1 203 ? 18.120 -6.290 0.437 1.00 7.85 167 GLY A C 1
ATOM 2592 O O . GLY A 1 203 ? 18.285 -6.100 -0.765 1.00 9.18 167 GLY A O 1
ATOM 2596 N N . ALA A 1 204 ? 18.799 -7.172 1.144 1.00 8.69 168 ALA A N 1
ATOM 2597 C CA . ALA A 1 204 ? 19.922 -7.900 0.583 1.00 8.41 168 ALA A CA 1
ATOM 2598 C C . ALA A 1 204 ? 19.826 -9.386 0.864 1.00 8.74 168 ALA A C 1
ATOM 2599 O O . ALA A 1 204 ? 19.425 -9.796 1.952 1.00 9.30 168 ALA A O 1
ATOM 2606 N N . PHE A 1 205 ? 20.213 -10.182 -0.130 1.00 8.06 169 PHE A N 1
ATOM 2607 C CA . PHE A 1 205 ? 20.459 -11.609 0.000 1.00 8.14 169 PHE A CA 1
ATOM 2608 C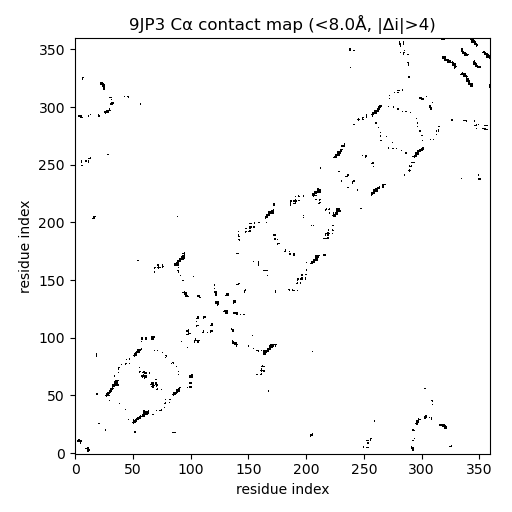 C . PHE A 1 205 ? 21.967 -11.787 0.130 1.00 9.24 169 PHE A C 1
ATOM 2609 O O . PHE A 1 205 ? 22.709 -11.395 -0.775 1.00 8.79 169 PHE A O 1
ATOM 2626 N N . ILE A 1 206 ? 22.415 -12.303 1.270 1.00 7.99 170 ILE A N 1
ATOM 2627 C CA . ILE A 1 206 ? 23.836 -12.525 1.524 1.00 8.31 170 ILE A CA 1
ATOM 2628 C C . ILE A 1 206 ? 24.159 -14.002 1.364 1.00 9.90 170 ILE A C 1
ATOM 2629 O O . ILE A 1 206 ? 23.643 -14.847 2.106 1.00 9.53 170 ILE A O 1
ATOM 2645 N N . ALA A 1 207 ? 24.993 -14.303 0.369 1.00 8.83 171 ALA A N 1
ATOM 2646 C CA . ALA A 1 207 ? 25.457 -15.655 0.118 1.00 10.30 171 ALA A CA 1
ATOM 2647 C C . ALA A 1 207 ? 26.734 -15.917 0.909 1.00 10.78 171 ALA A C 1
ATOM 2648 O O . ALA A 1 207 ? 27.627 -15.065 0.979 1.00 10.98 171 ALA A O 1
ATOM 2655 N N . GLN A 1 208 ? 26.779 -17.093 1.514 1.00 11.55 172 GLN A N 1
ATOM 2656 C CA . GLN A 1 208 ? 27.894 -17.671 2.258 1.00 10.34 172 GLN A CA 1
ATOM 2657 C C . GLN A 1 208 ? 27.980 -17.097 3.656 1.00 10.76 172 GLN A C 1
ATOM 2658 O O . GLN A 1 208 ? 27.894 -15.883 3.864 1.00 10.78 172 GLN A O 1
ATOM 2664 N N . MET A 1 209 ? 28.165 -17.995 4.617 1.00 11.37 173 MET A N 1
ATOM 2665 C CA . MET A 1 209 ? 28.364 -17.628 6.002 1.00 10.24 173 MET A CA 1
ATOM 2666 C C . MET A 1 209 ? 29.714 -18.081 6.539 1.00 12.44 173 MET A C 1
ATOM 2667 O O . MET A 1 209 ? 30.034 -17.751 7.687 1.00 13.28 173 MET A O 1
ATOM 2681 N N . HIS A 1 210 ? 30.516 -18.827 5.746 1.00 14.43 174 HIS A N 1
ATOM 2682 C CA . HIS A 1 210 ? 31.635 -19.602 6.295 1.00 13.24 174 HIS A CA 1
ATOM 2683 C C . HIS A 1 210 ? 32.924 -18.822 6.531 1.00 14.94 174 HIS A C 1
ATOM 2684 O O . HIS A 1 210 ? 33.780 -19.305 7.294 1.00 15.27 174 HIS A O 1
ATOM 2698 N N . GLY A 1 211 ? 33.100 -17.663 5.906 1.00 13.02 175 GLY A N 1
ATOM 2699 C CA . GLY A 1 211 ? 34.343 -16.916 6.007 1.00 13.81 175 GLY A CA 1
ATOM 2700 C C . GLY A 1 211 ? 35.600 -17.722 5.748 1.00 13.38 175 GLY A C 1
ATOM 2701 O O . GLY A 1 211 ? 36.648 -17.433 6.342 1.00 15.01 175 GLY A O 1
ATOM 2705 N N . PHE A 1 212 ? 35.516 -18.737 4.892 1.00 13.27 176 PHE A N 1
ATOM 2706 C CA . PHE A 1 212 ? 36.675 -19.584 4.576 1.00 13.78 176 PHE A CA 1
ATOM 2707 C C . PHE A 1 212 ? 37.376 -20.072 5.842 1.00 16.19 176 PHE A C 1
ATOM 2708 O O . PHE A 1 212 ? 38.611 -20.072 5.940 1.00 16.52 176 PHE A O 1
ATOM 2725 N N . ALA A 1 213 ? 36.597 -20.498 6.835 1.00 15.22 177 ALA A N 1
ATOM 2726 C CA . ALA A 1 213 ? 37.209 -20.902 8.098 1.00 17.92 177 ALA A CA 1
ATOM 2727 C C . ALA A 1 213 ? 38.212 -22.037 7.905 1.00 19.27 177 ALA A C 1
ATOM 2728 O O . ALA A 1 213 ? 39.192 -22.126 8.661 1.00 19.04 177 ALA A O 1
ATOM 2735 N N . TRP A 1 214 ? 38.008 -22.888 6.894 1.00 17.52 178 TRP A N 1
ATOM 2736 C CA . TRP A 1 214 ? 38.914 -24.021 6.676 1.00 18.87 178 TRP A CA 1
ATOM 2737 C C . TRP A 1 214 ? 40.312 -23.575 6.281 1.00 22.14 178 TRP A C 1
ATOM 2738 O O . TRP A 1 214 ? 41.262 -24.363 6.403 1.00 21.99 178 TRP A O 1
ATOM 2759 N N . LEU A 1 215 ? 40.467 -22.346 5.807 1.00 18.70 179 LEU A N 1
ATOM 2760 C CA . LEU A 1 215 ? 41.777 -21.782 5.496 1.00 19.12 179 LEU A CA 1
ATOM 2761 C C . LEU A 1 215 ? 42.447 -21.150 6.716 1.00 19.22 179 LEU A C 1
ATOM 2762 O O . LEU A 1 215 ? 43.600 -20.720 6.616 1.00 22.81 179 LEU A O 1
ATOM 2778 N N . ARG A 1 216 ? 41.778 -21.076 7.866 1.00 18.37 180 ARG A N 1
ATOM 2779 C CA . ARG A 1 216 ? 42.325 -20.553 9.119 1.00 19.85 180 ARG A CA 1
ATOM 2780 C C . ARG A 1 216 ? 41.511 -21.265 10.201 1.00 21.88 180 ARG A C 1
ATOM 2781 O O . ARG A 1 216 ? 40.856 -20.634 10.986 1.00 20.93 180 ARG A O 1
ATOM 2802 N N . ALA A 1 217 ? 41.656 -22.576 10.291 1.00 20.63 181 ALA A N 1
ATOM 2803 C CA . ALA A 1 217 ? 40.751 -23.370 11.117 1.00 21.73 181 ALA A CA 1
ATOM 2804 C C . ALA A 1 217 ? 40.912 -23.084 12.604 1.00 21.89 181 ALA A C 1
ATOM 2805 O O . ALA A 1 217 ? 39.952 -23.228 13.368 1.00 22.31 181 ALA A O 1
ATOM 2812 N N . ASP A 1 218 ? 42.107 -22.702 13.035 1.00 21.84 182 ASP A N 1
ATOM 2813 C CA . ASP A 1 218 ? 42.341 -22.357 14.429 1.00 25.76 182 ASP A CA 1
ATOM 2814 C C . ASP A 1 218 ? 41.629 -21.078 14.829 1.00 25.84 182 ASP A C 1
ATOM 2815 O O . ASP A 1 218 ? 41.563 -20.766 16.020 1.00 27.63 182 ASP A O 1
ATOM 2824 N N . LYS A 1 219 ? 41.096 -20.331 13.863 1.00 21.40 183 LYS A N 1
ATOM 2825 C CA . LYS A 1 219 ? 40.349 -19.120 14.141 1.00 24.24 183 LYS A CA 1
ATOM 2826 C C . LYS A 1 219 ? 38.868 -19.278 13.807 1.00 20.22 183 LYS A C 1
ATOM 2827 O O . LYS A 1 219 ? 38.180 -18.276 13.607 1.00 20.73 183 LYS A O 1
ATOM 2846 N N . SER A 1 220 ? 38.363 -20.517 13.784 1.00 19.92 184 SER A N 1
ATOM 2847 C CA . SER A 1 220 ? 36.985 -20.761 13.352 1.00 19.24 184 SER A CA 1
ATOM 2848 C C . SER A 1 220 ? 35.971 -19.981 14.184 1.00 20.38 184 SER A C 1
ATOM 2849 O O . SER A 1 220 ? 35.003 -19.428 13.643 1.00 19.88 184 SER A O 1
ATOM 2857 N N . GLU A 1 221 ? 36.125 -19.980 15.507 1.00 19.13 185 GLU A N 1
ATOM 2858 C CA . GLU A 1 221 ? 35.199 -19.217 16.338 1.00 21.31 185 GLU A CA 1
ATOM 2859 C C . GLU A 1 221 ? 35.290 -17.723 16.034 1.00 16.95 185 GLU A C 1
ATOM 2860 O O . GLU A 1 221 ? 34.267 -17.025 15.977 1.00 18.52 185 GLU A O 1
ATOM 2872 N N . ASP A 1 222 ? 36.508 -17.207 15.853 1.00 18.38 186 ASP A N 1
ATOM 2873 C CA . ASP A 1 222 ? 36.661 -15.798 15.510 1.00 18.50 186 ASP A CA 1
ATOM 2874 C C . ASP A 1 222 ? 35.948 -15.475 14.201 1.00 16.79 186 ASP A C 1
ATOM 2875 O O . ASP A 1 222 ? 35.342 -14.402 14.061 1.00 16.59 186 ASP A O 1
ATOM 2884 N N . VAL A 1 223 ? 36.036 -16.379 13.225 1.00 14.86 187 VAL A N 1
ATOM 2885 C CA . VAL A 1 223 ? 35.356 -16.173 11.944 1.00 14.21 187 VAL A CA 1
ATOM 2886 C C . VAL A 1 223 ? 33.847 -16.073 12.156 1.00 15.39 187 VAL A C 1
ATOM 2887 O O . VAL A 1 223 ? 33.185 -15.194 11.597 1.00 14.33 187 VAL A O 1
ATOM 2900 N N . GLN A 1 224 ? 33.282 -16.978 12.962 1.00 14.81 188 GLN A N 1
ATOM 2901 C CA . GLN A 1 224 ? 31.846 -16.948 13.233 1.00 15.92 188 GLN A CA 1
ATOM 2902 C C . GLN A 1 224 ? 31.429 -15.616 13.841 1.00 14.90 188 GLN A C 1
ATOM 2903 O O . GLN A 1 224 ? 30.449 -14.989 13.410 1.00 14.10 188 GLN A O 1
ATOM 2917 N N . LYS A 1 225 ? 32.189 -15.140 14.827 1.00 15.13 189 LYS A N 1
ATOM 2918 C CA . LYS A 1 225 ? 31.880 -13.871 15.467 1.00 16.34 189 LYS A CA 1
ATOM 2919 C C . LYS A 1 225 ? 32.027 -12.713 14.488 1.00 13.99 189 LYS A C 1
ATOM 2920 O O . LYS A 1 225 ? 31.207 -11.787 14.499 1.00 15.19 189 LYS A O 1
ATOM 2939 N N . ALA A 1 226 ? 33.067 -12.747 13.640 1.00 14.80 190 ALA A N 1
ATOM 2940 C CA . ALA A 1 226 ? 33.294 -11.678 12.677 1.00 15.17 190 ALA A CA 1
ATOM 2941 C C . ALA A 1 226 ? 32.172 -11.608 11.655 1.00 14.18 190 ALA A C 1
ATOM 2942 O O . ALA A 1 226 ? 31.744 -10.520 11.272 1.00 12.23 190 ALA A O 1
ATOM 2949 N N . MET A 1 227 ? 31.686 -12.767 11.205 1.00 13.35 191 MET A N 1
ATOM 2950 C CA . MET A 1 227 ? 30.525 -12.782 10.317 1.00 11.47 191 MET A CA 1
ATOM 2951 C C . MET A 1 227 ? 29.325 -12.109 10.967 1.00 12.45 191 MET A C 1
ATOM 2952 O O . MET A 1 227 ? 28.604 -11.334 10.323 1.00 11.85 191 MET A O 1
ATOM 2966 N N . GLY A 1 228 ? 29.096 -12.388 12.254 1.00 12.18 192 GLY A N 1
ATOM 2967 C CA . GLY A 1 228 ? 28.046 -11.692 12.963 1.00 13.79 192 GLY A CA 1
ATOM 2968 C C . GLY A 1 228 ? 28.236 -10.191 12.940 1.00 11.92 192 GLY A C 1
ATOM 2969 O O . GLY A 1 228 ? 27.299 -9.428 12.661 1.00 12.78 192 GLY A O 1
ATOM 2973 N N . GLU A 1 229 ? 29.464 -9.738 13.238 1.00 13.20 193 GLU A N 1
ATOM 2974 C CA . GLU A 1 229 ? 29.751 -8.312 13.250 1.00 13.67 193 GLU A CA 1
ATOM 2975 C C . GLU A 1 229 ? 29.508 -7.682 11.887 1.00 11.62 193 GLU A C 1
ATOM 2976 O O . GLU A 1 229 ? 28.926 -6.590 11.802 1.00 11.33 193 GLU A O 1
ATOM 2988 N N . MET A 1 230 ? 29.918 -8.357 10.808 1.00 12.23 194 MET A N 1
ATOM 2989 C CA . MET A 1 230 ? 29.738 -7.793 9.472 1.00 11.87 194 MET A CA 1
ATOM 2990 C C . MET A 1 230 ? 28.257 -7.687 9.108 1.00 12.65 194 MET A C 1
ATOM 2991 O O . MET A 1 230 ? 27.823 -6.688 8.513 1.00 11.95 194 MET A O 1
ATOM 3005 N N . MET A 1 231 ? 27.479 -8.711 9.458 1.00 11.19 195 MET A N 1
ATOM 3006 C CA . MET A 1 231 ? 26.033 -8.662 9.212 1.00 11.75 195 MET A CA 1
ATOM 3007 C C . MET A 1 231 ? 25.375 -7.567 10.033 1.00 12.10 195 MET A C 1
ATOM 3008 O O . MET A 1 231 ? 24.499 -6.846 9.536 1.00 12.59 195 MET A O 1
ATOM 3022 N N . ALA A 1 232 ? 25.807 -7.385 11.282 1.00 11.93 196 ALA A N 1
ATOM 3023 C CA . ALA A 1 232 ? 25.214 -6.335 12.103 1.00 13.01 196 ALA A CA 1
ATOM 3024 C C . ALA A 1 232 ? 25.509 -4.952 11.538 1.00 12.06 196 ALA A C 1
ATOM 3025 O O . ALA A 1 232 ? 24.635 -4.070 11.536 1.00 13.98 196 ALA A O 1
ATOM 3032 N N . LEU A 1 233 ? 26.725 -4.744 11.018 1.00 13.07 197 LEU A N 1
ATOM 3033 C CA . LEU A 1 233 ? 27.027 -3.476 10.366 1.00 12.16 197 LEU A CA 1
ATOM 3034 C C . LEU A 1 233 ? 26.099 -3.253 9.180 1.00 13.33 197 LEU A C 1
ATOM 3035 O O . LEU A 1 233 ? 25.590 -2.152 8.962 1.00 13.05 197 LEU A O 1
ATOM 3051 N N . LEU A 1 234 ? 25.907 -4.288 8.366 1.00 12.68 198 LEU A N 1
ATOM 3052 C CA . LEU A 1 234 ? 25.068 -4.127 7.183 1.00 13.16 198 LEU A CA 1
ATOM 3053 C C . LEU A 1 234 ? 23.622 -3.821 7.562 1.00 13.83 198 LEU A C 1
ATOM 3054 O O . LEU A 1 234 ? 22.977 -2.954 6.944 1.00 11.63 198 LEU A O 1
ATOM 3070 N N . LYS A 1 235 ? 23.096 -4.521 8.567 1.00 13.25 199 LYS A N 1
ATOM 3071 C CA . LYS A 1 235 ? 21.715 -4.273 8.976 1.00 13.65 199 LYS A CA 1
ATOM 3072 C C . LYS A 1 235 ? 21.519 -2.812 9.365 1.00 16.33 199 LYS A C 1
ATOM 3073 O O . LYS A 1 235 ? 20.529 -2.185 8.971 1.00 16.54 199 LYS A O 1
ATOM 3092 N N . ARG A 1 236 ? 22.460 -2.243 10.122 1.00 14.96 200 ARG A N 1
ATOM 3093 C CA . ARG A 1 236 ? 22.343 -0.832 10.485 1.00 16.59 200 ARG A CA 1
ATOM 3094 C C . ARG A 1 236 ? 22.461 0.086 9.274 1.00 17.24 200 ARG A C 1
ATOM 3095 O O . ARG A 1 236 ? 21.688 1.043 9.133 1.00 18.31 200 ARG A O 1
ATOM 3116 N N . LYS A 1 237 ? 23.425 -0.178 8.393 1.00 14.47 201 LYS A N 1
ATOM 3117 C CA . LYS A 1 237 ? 23.737 0.749 7.324 1.00 13.90 201 LYS A CA 1
ATOM 3118 C C . LYS A 1 237 ? 22.650 0.815 6.261 1.00 15.37 201 LYS A C 1
ATOM 3119 O O . LYS A 1 237 ? 22.556 1.819 5.550 1.00 16.20 201 LYS A O 1
ATOM 3138 N N . MET A 1 238 ? 21.862 -0.254 6.098 1.00 15.18 202 MET A N 1
ATOM 3139 C CA . MET A 1 238 ? 20.753 -0.191 5.141 1.00 15.11 202 MET A CA 1
ATOM 3140 C C . MET A 1 238 ? 19.643 0.736 5.614 1.00 13.16 202 MET A C 1
ATOM 3141 O O . MET A 1 238 ? 18.825 1.179 4.802 1.00 16.88 202 MET A O 1
ATOM 3155 N N . GLY A 1 239 ? 19.593 1.037 6.907 1.00 16.27 203 GLY A N 1
ATOM 3156 C CA . GLY A 1 239 ? 18.524 1.860 7.440 1.00 18.83 203 GLY A CA 1
ATOM 3157 C C . GLY A 1 239 ? 17.219 1.111 7.624 1.00 17.21 203 GLY A C 1
ATOM 3158 O O . GLY A 1 239 ? 17.118 -0.115 7.481 1.00 16.72 203 GLY A O 1
ATOM 3162 N N . PRO A 1 240 ? 16.175 1.848 7.960 1.00 16.48 204 PRO A N 1
ATOM 3163 C CA . PRO A 1 240 ? 14.907 1.200 8.289 1.00 16.73 204 PRO A CA 1
ATOM 3164 C C . PRO A 1 240 ? 14.263 0.472 7.125 1.00 16.51 204 PRO A C 1
ATOM 3165 O O . PRO A 1 240 ? 14.434 0.824 5.953 1.00 14.44 204 PRO A O 1
ATOM 3176 N N . ASP A 1 241 ? 13.485 -0.559 7.471 1.00 17.64 205 ASP A N 1
ATOM 3177 C CA . ASP A 1 241 ? 12.526 -1.158 6.556 1.00 19.05 205 ASP A CA 1
ATOM 3178 C C . ASP A 1 241 ? 13.191 -1.946 5.431 1.00 14.21 205 ASP A C 1
ATOM 3179 O O . ASP A 1 241 ? 12.615 -2.113 4.360 1.00 18.22 205 ASP A O 1
ATOM 3188 N N . LYS A 1 242 ? 14.384 -2.471 5.688 1.00 12.72 206 LYS A N 1
ATOM 3189 C CA . LYS A 1 242 ? 15.088 -3.301 4.714 1.00 12.06 206 LYS A CA 1
ATOM 3190 C C . LYS A 1 242 ? 15.291 -4.713 5.249 1.00 13.35 206 LYS A C 1
ATOM 3191 O O . LYS A 1 242 ? 15.569 -4.923 6.436 1.00 14.76 206 LYS A O 1
ATOM 3210 N N . ILE A 1 243 ? 15.159 -5.690 4.349 1.00 11.65 207 ILE A N 1
ATOM 3211 C CA . ILE A 1 243 ? 15.208 -7.110 4.690 1.00 10.25 207 ILE A CA 1
ATOM 3212 C C . ILE A 1 243 ? 16.637 -7.613 4.541 1.00 10.06 207 ILE A C 1
ATOM 3213 O O . ILE A 1 243 ? 17.264 -7.393 3.512 1.00 11.49 207 ILE A O 1
ATOM 3229 N N . LEU A 1 244 ? 17.135 -8.326 5.544 1.00 10.43 208 LEU A N 1
ATOM 3230 C CA . LEU A 1 244 ? 18.439 -8.986 5.458 1.00 9.74 208 LEU A CA 1
ATOM 3231 C C . LEU A 1 244 ? 18.196 -10.490 5.468 1.00 9.69 208 LEU A C 1
ATOM 3232 O O . LEU A 1 244 ? 17.746 -11.038 6.462 1.00 9.88 208 LEU A O 1
ATOM 3248 N N . LEU A 1 245 ? 18.491 -11.152 4.353 1.00 9.75 209 LEU A N 1
ATOM 3249 C CA . LEU A 1 245 ? 18.326 -12.590 4.214 1.00 10.60 209 LEU A CA 1
ATOM 3250 C C . LEU A 1 245 ? 19.699 -13.237 4.121 1.00 9.70 209 LEU A C 1
ATOM 3251 O O . LEU A 1 245 ? 20.486 -12.916 3.220 1.00 10.28 209 LEU A O 1
ATOM 3267 N N . GLY A 1 246 ? 19.974 -14.166 5.025 1.00 9.50 210 GLY A N 1
ATOM 3268 C CA . GLY A 1 246 ? 21.223 -14.904 5.027 1.00 8.23 210 GLY A CA 1
ATOM 3269 C C . GLY A 1 246 ? 21.036 -16.319 4.517 1.00 9.91 210 GLY A C 1
ATOM 3270 O O . GLY A 1 246 ? 20.193 -17.076 5.024 1.00 10.36 210 GLY A O 1
ATOM 3274 N N . ASN A 1 247 ? 21.836 -16.677 3.516 1.00 8.97 211 ASN A N 1
ATOM 3275 C CA . ASN A 1 247 ? 21.752 -18.022 2.979 1.00 9.84 211 ASN A CA 1
ATOM 3276 C C . ASN A 1 247 ? 22.317 -19.028 3.974 1.00 10.53 211 ASN A C 1
ATOM 3277 O O . ASN A 1 247 ? 23.399 -18.820 4.542 1.00 10.71 211 ASN A O 1
ATOM 3288 N N . ASN A 1 248 ? 21.572 -20.115 4.191 1.00 11.09 212 ASN A N 1
ATOM 3289 C CA . ASN A 1 248 ? 21.973 -21.178 5.116 1.00 11.71 212 ASN A CA 1
ATOM 3290 C C . ASN A 1 248 ? 22.277 -20.664 6.521 1.00 9.98 212 ASN A C 1
ATOM 3291 O O . ASN A 1 248 ? 23.121 -21.211 7.235 1.00 12.14 212 ASN A O 1
ATOM 3302 N N . ALA A 1 249 ? 21.554 -19.641 6.968 1.00 10.33 213 ALA A N 1
ATOM 3303 C CA . ALA A 1 249 ? 21.793 -19.089 8.298 1.00 11.65 213 ALA A CA 1
ATOM 3304 C C . ALA A 1 249 ? 21.165 -19.915 9.411 1.00 12.70 213 ALA A C 1
ATOM 3305 O O . ALA A 1 249 ? 21.266 -19.523 10.584 1.00 13.98 213 ALA A O 1
ATOM 3312 N N . ASN A 1 250 ? 20.571 -21.059 9.075 1.00 12.55 214 ASN A N 1
ATOM 3313 C CA . ASN A 1 250 ? 20.172 -22.024 10.086 1.00 14.18 214 ASN A CA 1
ATOM 3314 C C . ASN A 1 250 ? 21.351 -22.809 10.638 1.00 16.99 214 ASN A C 1
ATOM 3315 O O . ASN A 1 250 ? 21.215 -23.459 11.679 1.00 14.99 214 ASN A O 1
ATOM 3326 N N . GLN A 1 251 ? 22.490 -22.795 9.955 1.00 13.43 215 GLN A N 1
ATOM 3327 C CA . GLN A 1 251 ? 23.620 -23.614 10.366 1.00 14.41 215 GLN A CA 1
ATOM 3328 C C . GLN A 1 251 ? 24.371 -22.996 11.542 1.00 15.26 215 GLN A C 1
ATOM 3329 O O . GLN A 1 251 ? 24.402 -21.776 11.729 1.00 13.75 215 GLN A O 1
ATOM 3343 N N . ASP A 1 252 ? 25.012 -23.867 12.327 1.00 16.60 216 ASP A N 1
ATOM 3344 C CA . ASP A 1 252 ? 25.725 -23.417 13.520 1.00 17.99 216 ASP A CA 1
ATOM 3345 C C . ASP A 1 252 ? 26.756 -22.343 13.190 1.00 16.35 216 ASP A C 1
ATOM 3346 O O . ASP A 1 252 ? 26.947 -21.409 13.974 1.00 16.63 216 ASP A O 1
ATOM 3352 N N . ILE A 1 253 ? 27.426 -22.449 12.035 1.00 13.93 217 ILE A N 1
ATOM 3353 C CA . ILE A 1 253 ? 28.481 -21.480 11.693 1.00 14.87 217 ILE A CA 1
ATOM 3354 C C . ILE A 1 253 ? 27.919 -20.079 11.575 1.00 13.11 217 ILE A C 1
ATOM 3355 O O . ILE A 1 253 ? 28.666 -19.101 11.638 1.00 13.56 217 ILE A O 1
ATOM 3361 N N . ALA A 1 254 ? 26.606 -19.959 11.396 1.00 12.55 218 ALA A N 1
ATOM 3362 C CA . ALA A 1 254 ? 25.939 -18.678 11.238 1.00 10.80 218 ALA A CA 1
ATOM 3363 C C . ALA A 1 254 ? 25.302 -18.135 12.512 1.00 12.08 218 ALA A C 1
ATOM 3364 O O . ALA A 1 254 ? 24.581 -17.144 12.450 1.00 14.14 218 ALA A O 1
ATOM 3371 N N . LYS A 1 255 ? 25.588 -18.731 13.665 1.00 13.46 219 LYS A N 1
ATOM 3372 C CA . LYS A 1 255 ? 24.875 -18.398 14.892 1.00 14.83 219 LYS A CA 1
ATOM 3373 C C . LYS A 1 255 ? 25.032 -16.944 15.315 1.00 14.93 219 LYS A C 1
ATOM 3374 O O . LYS A 1 255 ? 24.100 -16.371 15.888 1.00 14.22 219 LYS A O 1
ATOM 3383 N N . ASP A 1 256 ? 26.187 -16.324 15.066 1.00 12.58 220 ASP A N 1
ATOM 3384 C CA . ASP A 1 256 ? 26.344 -14.929 15.458 1.00 14.82 220 ASP A CA 1
ATOM 3385 C C . ASP A 1 256 ? 25.711 -13.966 14.468 1.00 14.42 220 ASP A C 1
ATOM 3386 O O . ASP A 1 256 ? 25.423 -12.816 14.836 1.00 15.88 220 ASP A O 1
ATOM 3395 N N . ALA A 1 257 ? 25.512 -14.410 13.229 1.00 12.61 221 ALA A N 1
ATOM 3396 C CA . ALA A 1 257 ? 24.825 -13.598 12.237 1.00 12.02 221 ALA A CA 1
ATOM 3397 C C . ALA A 1 257 ? 23.309 -13.717 12.316 1.00 12.58 221 ALA A C 1
ATOM 3398 O O . ALA A 1 257 ? 22.607 -12.750 12.012 1.00 14.98 221 ALA A O 1
ATOM 3405 N N . PHE A 1 258 ? 22.801 -14.875 12.703 1.00 13.36 222 PHE A N 1
ATOM 3406 C CA . PHE A 1 258 ? 21.358 -15.112 12.721 1.00 12.19 222 PHE A CA 1
ATOM 3407 C C . PHE A 1 258 ? 20.547 -14.044 13.449 1.00 15.44 222 PHE A C 1
ATOM 3408 O O . PHE A 1 258 ? 19.480 -13.664 12.937 1.00 13.90 222 PHE A O 1
ATOM 3425 N N . PRO A 1 259 ? 20.962 -13.520 14.604 1.00 14.16 223 PRO A N 1
ATOM 3426 C CA . PRO A 1 259 ? 20.077 -12.571 15.301 1.00 14.92 223 PRO A CA 1
ATOM 3427 C C . PRO A 1 259 ? 19.729 -11.338 14.494 1.00 14.22 223 PRO A C 1
ATOM 3428 O O . PRO A 1 259 ? 18.622 -10.801 14.646 1.00 14.78 223 PRO A O 1
ATOM 3439 N N . VAL A 1 260 ? 20.638 -10.839 13.644 1.00 13.08 224 VAL A N 1
ATOM 3440 C CA . VAL A 1 260 ? 20.336 -9.622 12.908 1.00 14.64 224 VAL A CA 1
ATOM 3441 C C . VAL A 1 260 ? 19.639 -9.903 11.579 1.00 13.68 224 VAL A C 1
ATOM 3442 O O . VAL A 1 260 ? 19.228 -8.952 10.902 1.00 16.55 224 VAL A O 1
ATOM 3455 N N . MET A 1 261 ? 19.505 -11.161 11.186 1.00 13.74 225 MET A N 1
ATOM 3456 C CA . MET A 1 261 ? 18.829 -11.498 9.948 1.00 13.74 225 MET A CA 1
ATOM 3457 C C . MET A 1 261 ? 17.325 -11.418 10.136 1.00 12.76 225 MET A C 1
ATOM 3458 O O . MET A 1 261 ? 16.794 -11.763 11.198 1.00 16.10 225 MET A O 1
ATOM 3472 N N . ASP A 1 262 ? 16.636 -11.003 9.077 1.00 10.92 226 ASP A N 1
ATOM 3473 C CA . ASP A 1 262 ? 15.182 -11.101 9.026 1.00 11.32 226 ASP A CA 1
ATOM 3474 C C . ASP A 1 262 ? 14.722 -12.402 8.407 1.00 11.20 226 ASP A C 1
ATOM 3475 O O . ASP A 1 262 ? 13.556 -12.776 8.582 1.00 12.18 226 ASP A O 1
ATOM 3484 N N . ALA A 1 263 ? 15.594 -13.094 7.668 1.00 12.05 227 ALA A N 1
ATOM 3485 C CA . ALA A 1 263 ? 15.192 -14.263 6.899 1.00 11.03 227 ALA A CA 1
ATOM 3486 C C . ALA A 1 263 ? 16.409 -15.145 6.701 1.00 10.67 227 ALA A C 1
ATOM 3487 O O . ALA A 1 263 ? 17.554 -14.668 6.719 1.00 10.64 227 ALA A O 1
ATOM 3494 N N . SER A 1 264 ? 16.158 -16.432 6.454 1.00 9.14 228 SER A N 1
ATOM 3495 C CA . SER A 1 264 ? 17.207 -17.412 6.223 1.00 9.73 228 SER A CA 1
ATOM 3496 C C . SER A 1 264 ? 16.739 -18.413 5.184 1.00 10.39 228 SER A C 1
ATOM 3497 O O . SER A 1 264 ? 15.575 -18.799 5.164 1.00 11.84 228 SER A O 1
ATOM 3505 N N . MET A 1 265 ? 17.633 -18.813 4.308 1.00 9.80 229 MET A N 1
ATOM 3506 C CA . MET A 1 265 ? 17.317 -19.772 3.259 1.00 9.90 229 MET A CA 1
ATOM 3507 C C . MET A 1 265 ? 17.915 -21.139 3.545 1.00 9.19 229 MET A C 1
ATOM 3508 O O . MET A 1 265 ? 19.112 -21.245 3.832 1.00 10.81 229 MET A O 1
ATOM 3522 N N . PHE A 1 266 ? 17.091 -22.184 3.380 1.00 9.40 230 PHE A N 1
ATOM 3523 C CA . PHE A 1 266 ? 17.557 -23.558 3.295 1.00 9.88 230 PHE A CA 1
ATOM 3524 C C . PHE A 1 266 ? 17.835 -23.820 1.824 1.00 11.30 230 PHE A C 1
ATOM 3525 O O . PHE A 1 266 ? 16.911 -24.055 1.044 1.00 11.18 230 PHE A O 1
ATOM 3542 N N . GLU A 1 267 ? 19.115 -23.797 1.433 1.00 10.73 231 GLU A N 1
ATOM 3543 C CA . GLU A 1 267 ? 19.482 -23.895 0.027 1.00 10.93 231 GLU A CA 1
ATOM 3544 C C . GLU A 1 267 ? 19.446 -25.319 -0.526 1.00 12.68 231 GLU A C 1
ATOM 3545 O O . GLU A 1 267 ? 19.317 -25.492 -1.748 1.00 13.29 231 GLU A O 1
ATOM 3557 N N . HIS A 1 268 ? 19.579 -26.332 0.318 1.00 12.95 232 HIS A N 1
ATOM 3558 C CA . HIS A 1 268 ? 19.570 -27.722 -0.134 1.00 11.97 232 HIS A CA 1
ATOM 3559 C C . HIS A 1 268 ? 20.573 -27.925 -1.265 1.00 15.27 232 HIS A C 1
ATOM 3560 O O . HIS A 1 268 ? 20.251 -28.450 -2.331 1.00 16.56 232 HIS A O 1
ATOM 3575 N N . TYR A 1 269 ? 21.819 -27.490 -1.007 1.00 16.88 233 TYR A N 1
ATOM 3576 C CA . TYR A 1 269 ? 22.858 -27.436 -2.033 1.00 18.24 233 TYR A CA 1
ATOM 3577 C C . TYR A 1 269 ? 23.546 -28.773 -2.300 1.00 21.31 233 TYR A C 1
ATOM 3578 O O . TYR A 1 269 ? 24.419 -28.825 -3.172 1.00 23.08 233 TYR A O 1
ATOM 3596 N N . ASN A 1 270 ? 23.176 -29.850 -1.622 1.00 18.03 234 ASN A N 1
ATOM 3597 C CA . ASN A 1 270 ? 23.722 -31.159 -1.969 1.00 20.68 234 ASN A CA 1
ATOM 3598 C C . ASN A 1 270 ? 22.753 -32.238 -1.518 1.00 23.66 234 ASN A C 1
ATOM 3599 O O . ASN A 1 270 ? 21.763 -31.969 -0.833 1.00 21.60 234 ASN A O 1
ATOM 3610 N N . GLU A 1 271 ? 23.060 -33.478 -1.915 1.00 23.86 235 GLU A N 1
ATOM 3611 C CA . GLU A 1 271 ? 22.175 -34.596 -1.610 1.00 24.85 235 GLU A CA 1
ATOM 3612 C C . GLU A 1 271 ? 22.058 -34.825 -0.109 1.00 23.62 235 GLU A C 1
ATOM 3613 O O . GLU A 1 271 ? 21.003 -35.237 0.388 1.00 24.36 235 GLU A O 1
ATOM 3625 N N . LYS A 1 272 ? 23.143 -34.612 0.627 1.00 23.24 236 LYS A N 1
ATOM 3626 C CA . LYS A 1 272 ? 23.124 -34.858 2.062 1.00 23.08 236 LYS A CA 1
ATOM 3627 C C . LYS A 1 272 ? 22.094 -33.966 2.754 1.00 21.95 236 LYS A C 1
ATOM 3628 O O . LYS A 1 272 ? 21.423 -34.395 3.698 1.00 20.92 236 LYS A O 1
ATOM 3647 N N . LEU A 1 273 ? 21.956 -32.723 2.297 1.00 20.88 237 LEU A N 1
ATOM 3648 C CA . LEU A 1 273 ? 21.007 -31.795 2.906 1.00 19.81 237 LEU A CA 1
ATOM 3649 C C . LEU A 1 273 ? 19.564 -32.114 2.534 1.00 17.67 237 LEU A C 1
ATOM 3650 O O . LEU A 1 273 ? 18.651 -31.465 3.058 1.00 17.36 237 LEU A O 1
ATOM 3666 N N . LEU A 1 274 ? 19.352 -33.107 1.667 1.00 19.93 238 LEU A N 1
ATOM 3667 C CA . LEU A 1 274 ? 18.030 -33.588 1.296 1.00 18.71 238 LEU A CA 1
ATOM 3668 C C . LEU A 1 274 ? 17.730 -34.965 1.876 1.00 21.11 238 LEU A C 1
ATOM 3669 O O . LEU A 1 274 ? 16.732 -35.584 1.494 1.00 19.43 238 LEU A O 1
ATOM 3685 N N . SER A 1 275 ? 18.584 -35.463 2.766 1.00 19.04 239 SER A N 1
ATOM 3686 C CA . SER A 1 275 ? 18.358 -36.746 3.413 1.00 17.45 239 SER A CA 1
ATOM 3687 C C . SER A 1 275 ? 17.156 -36.668 4.346 1.00 19.52 239 SER A C 1
ATOM 3688 O O . SER A 1 275 ? 16.741 -35.588 4.768 1.00 17.74 239 SER A O 1
ATOM 3696 N N . LYS A 1 276 ? 16.600 -37.836 4.697 1.00 20.35 240 LYS A N 1
ATOM 3697 C CA . LYS A 1 276 ? 15.472 -37.842 5.629 1.00 17.67 240 LYS A CA 1
ATOM 3698 C C . LYS A 1 276 ? 15.820 -37.143 6.940 1.00 18.98 240 LYS A C 1
ATOM 3699 O O . LYS A 1 276 ? 14.977 -36.468 7.542 1.00 18.44 240 LYS A O 1
ATOM 3718 N N . GLU A 1 277 ? 17.065 -37.285 7.401 1.00 19.28 241 GLU A N 1
ATOM 3719 C CA . GLU A 1 277 ? 17.454 -36.661 8.654 1.00 17.79 241 GLU A CA 1
ATOM 3720 C C . GLU A 1 277 ? 17.579 -35.152 8.493 1.00 16.96 241 GLU A C 1
ATOM 3721 O O . GLU A 1 277 ? 17.201 -34.389 9.387 1.00 17.86 241 GLU A O 1
ATOM 3733 N N . SER A 1 278 ? 18.109 -34.706 7.361 1.00 17.79 242 SER A N 1
ATOM 3734 C CA . SER A 1 278 ? 18.244 -33.268 7.149 1.00 16.79 242 SER A CA 1
ATOM 3735 C C . SER A 1 278 ? 16.883 -32.605 6.994 1.00 14.86 242 SER A C 1
ATOM 3736 O O . SER A 1 278 ? 16.666 -31.505 7.509 1.00 15.39 242 SER A O 1
ATOM 3744 N N . LEU A 1 279 ? 15.939 -33.278 6.322 1.00 16.76 243 LEU A N 1
ATOM 3745 C CA . LEU A 1 279 ? 14.592 -32.720 6.176 1.00 15.92 243 LEU A CA 1
ATOM 3746 C C . LEU A 1 279 ? 13.903 -32.585 7.521 1.00 16.36 243 LEU A C 1
ATOM 3747 O O . LEU A 1 279 ? 13.237 -31.577 7.784 1.00 13.65 243 LEU A O 1
ATOM 3763 N N . LEU A 1 280 ? 14.023 -33.600 8.386 1.00 15.01 244 LEU A N 1
ATOM 3764 C CA . LEU A 1 280 ? 13.497 -33.467 9.741 1.00 17.03 244 LEU A CA 1
ATOM 3765 C C . LEU A 1 280 ? 14.136 -32.278 10.452 1.00 15.14 244 LEU A C 1
ATOM 3766 O O . LEU A 1 280 ? 13.463 -31.509 11.144 1.00 16.54 244 LEU A O 1
ATOM 3782 N N . GLN A 1 281 ? 15.440 -32.094 10.266 1.00 14.61 245 GLN A N 1
ATOM 3783 C CA . GLN A 1 281 ? 16.110 -30.943 10.848 1.00 15.24 245 GLN A CA 1
ATOM 3784 C C . GLN A 1 281 ? 15.592 -29.642 10.240 1.00 13.08 245 GLN A C 1
ATOM 3785 O O . GLN A 1 281 ? 15.402 -28.652 10.958 1.00 15.40 245 GLN A O 1
ATOM 3799 N N . ASP A 1 282 ? 15.353 -29.626 8.917 1.00 14.07 246 ASP A N 1
ATOM 3800 C CA . ASP A 1 282 ? 14.767 -28.435 8.306 1.00 12.99 246 ASP A CA 1
ATOM 3801 C C . ASP A 1 282 ? 13.467 -28.063 9.009 1.00 12.16 246 ASP A C 1
ATOM 3802 O O . ASP A 1 282 ? 13.198 -26.890 9.286 1.00 12.53 246 ASP A O 1
ATOM 3811 N N . TRP A 1 283 ? 12.619 -29.063 9.264 1.00 12.53 247 TRP A N 1
ATOM 3812 C CA . TRP A 1 283 ? 11.323 -28.756 9.854 1.00 13.38 247 TRP A CA 1
ATOM 3813 C C . TRP A 1 283 ? 11.492 -28.187 11.252 1.00 12.56 247 TRP A C 1
ATOM 3814 O O . TRP A 1 283 ? 10.811 -27.226 11.621 1.00 13.47 247 TRP A O 1
ATOM 3835 N N . ASP A 1 284 ? 12.424 -28.748 12.037 1.00 12.48 248 ASP A N 1
ATOM 3836 C CA . ASP A 1 284 ? 12.697 -28.183 13.354 1.00 14.00 248 ASP A CA 1
ATOM 3837 C C . ASP A 1 284 ? 13.182 -26.742 13.227 1.00 11.16 248 ASP A C 1
ATOM 3838 O O . ASP A 1 284 ? 12.731 -25.840 13.945 1.00 13.59 248 ASP A O 1
ATOM 3847 N N . ASP A 1 285 ? 14.117 -26.516 12.291 1.00 12.76 249 ASP A N 1
ATOM 3848 C CA . ASP A 1 285 ? 14.703 -25.192 12.119 1.00 13.08 249 ASP A CA 1
ATOM 3849 C C . ASP A 1 285 ? 13.650 -24.185 11.658 1.00 12.97 249 ASP A C 1
ATOM 3850 O O . ASP A 1 285 ? 13.644 -23.031 12.088 1.00 12.68 249 ASP A O 1
ATOM 3859 N N . MET A 1 286 ? 12.734 -24.612 10.788 1.00 12.02 250 MET A N 1
ATOM 3860 C CA . MET A 1 286 ? 11.682 -23.710 10.319 1.00 11.33 250 MET A CA 1
ATOM 3861 C C . MET A 1 286 ? 10.799 -23.239 11.459 1.00 11.73 250 MET A C 1
ATOM 3862 O O . MET A 1 286 ? 10.417 -22.069 11.524 1.00 11.66 250 MET A O 1
ATOM 3876 N N . LEU A 1 287 ? 10.474 -24.143 12.375 1.00 12.61 251 LEU A N 1
ATOM 3877 C CA . LEU A 1 287 ? 9.719 -23.745 13.557 1.00 14.47 251 LEU A CA 1
ATOM 3878 C C . LEU A 1 287 ? 10.518 -22.768 14.415 1.00 11.64 251 LEU A C 1
ATOM 3879 O O . LEU A 1 287 ? 9.994 -21.730 14.829 1.00 13.38 251 LEU A O 1
ATOM 3895 N N . ARG A 1 288 ? 11.807 -23.051 14.633 1.00 13.78 252 ARG A N 1
ATOM 3896 C CA . ARG A 1 288 ? 12.624 -22.153 15.449 1.00 15.97 252 ARG A CA 1
ATOM 3897 C C . ARG A 1 288 ? 12.733 -20.782 14.801 1.00 14.34 252 ARG A C 1
ATOM 3898 O O . ARG A 1 288 ? 12.607 -19.754 15.468 1.00 14.56 252 ARG A O 1
ATOM 3919 N N . ILE A 1 289 ? 12.887 -20.742 13.477 1.00 12.20 253 ILE A N 1
ATOM 3920 C CA . ILE A 1 289 ? 12.969 -19.460 12.788 1.00 13.69 253 ILE A CA 1
ATOM 3921 C C . ILE A 1 289 ? 11.663 -18.690 12.939 1.00 11.64 253 ILE A C 1
ATOM 3922 O O . ILE A 1 289 ? 11.653 -17.480 13.200 1.00 12.74 253 ILE A O 1
ATOM 3938 N N . ALA A 1 290 ? 10.529 -19.379 12.766 1.00 11.66 254 ALA A N 1
ATOM 3939 C CA . ALA A 1 290 ? 9.235 -18.723 12.919 1.00 12.23 254 ALA A CA 1
ATOM 3940 C C . ALA A 1 290 ? 9.030 -18.224 14.345 1.00 11.82 254 ALA A C 1
ATOM 3941 O O . ALA A 1 290 ? 8.522 -17.116 14.546 1.00 13.24 254 ALA A O 1
ATOM 3948 N N . GLN A 1 291 ? 9.409 -19.033 15.327 1.00 12.84 255 GLN A N 1
ATOM 3949 C CA . GLN A 1 291 ? 9.271 -18.622 16.723 1.00 13.97 255 GLN A CA 1
ATOM 3950 C C . GLN A 1 291 ? 10.105 -17.375 17.013 1.00 17.00 255 GLN A C 1
ATOM 3951 O O . GLN A 1 291 ? 9.758 -16.576 17.897 1.00 15.88 255 GLN A O 1
ATOM 3965 N N . ALA A 1 292 ? 11.182 -17.159 16.253 1.00 14.84 256 ALA A N 1
ATOM 3966 C CA . ALA A 1 292 ? 11.994 -15.958 16.378 1.00 14.23 256 ALA A CA 1
ATOM 3967 C C . ALA A 1 292 ? 11.429 -14.777 15.606 1.00 15.14 256 ALA A C 1
ATOM 3968 O O . ALA A 1 292 ? 12.037 -13.699 15.609 1.00 15.35 256 ALA A O 1
ATOM 3975 N N . GLY A 1 293 ? 10.266 -14.939 14.969 1.00 13.08 257 GLY A N 1
ATOM 3976 C CA . GLY A 1 293 ? 9.701 -13.861 14.190 1.00 12.65 257 GLY A CA 1
ATOM 3977 C C . GLY A 1 293 ? 10.343 -13.603 12.846 1.00 10.71 257 GLY A C 1
ATOM 3978 O O . GLY A 1 293 ? 10.090 -12.546 12.260 1.00 11.50 257 GLY A O 1
ATOM 3982 N N . LYS A 1 294 ? 11.166 -14.536 12.359 1.00 11.64 258 LYS A N 1
ATOM 3983 C CA . LYS A 1 294 ? 11.920 -14.383 11.122 1.00 11.94 258 LYS A CA 1
ATOM 3984 C C . LYS A 1 294 ? 11.278 -15.224 10.029 1.00 12.76 258 LYS A C 1
ATOM 3985 O O . LYS A 1 294 ? 10.428 -16.079 10.286 1.00 11.53 258 LYS A O 1
ATOM 4004 N N . MET A 1 295 ? 11.687 -14.965 8.790 1.00 11.29 259 MET A N 1
ATOM 4005 C CA . MET A 1 295 ? 11.173 -15.682 7.628 1.00 11.07 259 MET A CA 1
ATOM 4006 C C . MET A 1 295 ? 12.129 -16.778 7.219 1.00 10.77 259 MET A C 1
ATOM 4007 O O . MET A 1 295 ? 13.331 -16.679 7.451 1.00 12.15 259 MET A O 1
ATOM 4021 N N . SER A 1 296 ? 11.606 -17.836 6.604 1.00 12.43 260 SER A N 1
ATOM 4022 C CA . SER A 1 296 ? 12.478 -18.818 5.982 1.00 12.25 260 SER A CA 1
ATOM 4023 C C . SER A 1 296 ? 12.115 -19.007 4.519 1.00 11.32 260 SER A C 1
ATOM 4024 O O . SER A 1 296 ? 10.966 -18.813 4.122 1.00 11.01 260 SER A O 1
ATOM 4032 N N . ILE A 1 297 ? 13.118 -19.329 3.712 1.00 10.70 261 ILE A N 1
ATOM 4033 C CA . ILE A 1 297 ? 12.932 -19.738 2.329 1.00 9.26 261 ILE A CA 1
ATOM 4034 C C . ILE A 1 297 ? 13.373 -21.189 2.271 1.00 10.64 261 ILE A C 1
ATOM 4035 O O . ILE A 1 297 ? 14.520 -21.507 2.603 1.00 10.92 261 ILE A O 1
ATOM 4051 N N . PHE A 1 298 ? 12.499 -22.061 1.807 1.00 9.87 262 PHE A N 1
ATOM 4052 C CA . PHE A 1 298 ? 12.814 -23.467 1.600 1.00 9.23 262 PHE A CA 1
ATOM 4053 C C . PHE A 1 298 ? 13.010 -23.632 0.110 1.00 11.05 262 PHE A C 1
ATOM 4054 O O . PHE A 1 298 ? 12.037 -23.653 -0.655 1.00 10.63 262 PHE A O 1
ATOM 4071 N N . ARG A 1 299 ? 14.266 -23.721 -0.305 1.00 10.33 263 ARG A N 1
ATOM 4072 C CA . ARG A 1 299 ? 14.627 -23.713 -1.716 1.00 10.07 263 ARG A CA 1
ATOM 4073 C C . ARG A 1 299 ? 15.057 -25.100 -2.156 1.00 11.86 263 ARG A C 1
ATOM 4074 O O . ARG A 1 299 ? 15.837 -25.768 -1.477 1.00 11.01 263 ARG A O 1
ATOM 4095 N N . ILE A 1 300 ? 14.575 -25.513 -3.317 1.00 11.48 264 ILE A N 1
ATOM 4096 C CA . ILE A 1 300 ? 14.972 -26.786 -3.895 1.00 13.22 264 ILE A CA 1
ATOM 4097 C C . ILE A 1 300 ? 15.523 -26.534 -5.273 1.00 13.10 264 ILE A C 1
ATOM 4098 O O . ILE A 1 300 ? 14.911 -25.819 -6.080 1.00 12.82 264 ILE A O 1
ATOM 4114 N N . GLY A 1 301 ? 16.684 -27.130 -5.527 1.00 14.68 265 GLY A N 1
ATOM 4115 C CA . GLY A 1 301 ? 17.225 -27.266 -6.850 1.00 15.82 265 GLY A CA 1
ATOM 4116 C C . GLY A 1 301 ? 17.288 -28.744 -7.186 1.00 16.29 265 GLY A C 1
ATOM 4117 O O . GLY A 1 301 ? 17.994 -29.536 -6.545 1.00 18.33 265 GLY A O 1
ATOM 4121 N N . VAL A 1 302 ? 16.519 -29.121 -8.199 1.00 16.75 266 VAL A N 1
ATOM 4122 C CA . VAL A 1 302 ? 16.462 -30.510 -8.613 1.00 18.42 266 VAL A CA 1
ATOM 4123 C C . VAL A 1 302 ? 17.802 -30.998 -9.127 1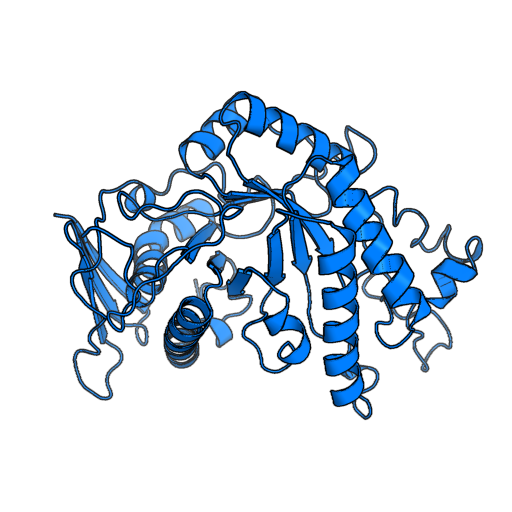.00 24.75 266 VAL A C 1
ATOM 4124 O O . VAL A 1 302 ? 18.006 -32.206 -9.236 1.00 24.32 266 VAL A O 1
ATOM 4137 N N . GLU A 1 303 ? 18.745 -30.091 -9.387 1.00 23.02 267 GLU A N 1
ATOM 4138 C CA . GLU A 1 303 ? 20.106 -30.506 -9.724 1.00 25.19 267 GLU A CA 1
ATOM 4139 C C . GLU A 1 303 ? 20.721 -31.408 -8.657 1.00 27.96 267 GLU A C 1
ATOM 4140 O O . GLU A 1 303 ? 21.672 -32.140 -8.955 1.00 33.77 267 GLU A O 1
ATOM 4152 N N . SER A 1 304 ? 20.209 -31.365 -7.424 1.00 24.02 268 SER A N 1
ATOM 4153 C CA . SER A 1 304 ? 20.655 -32.233 -6.338 1.00 31.65 268 SER A CA 1
ATOM 4154 C C . SER A 1 304 ? 19.756 -33.457 -6.140 1.00 33.77 268 SER A C 1
ATOM 4155 O O . SER A 1 304 ? 19.928 -34.187 -5.157 1.00 36.04 268 SER A O 1
ATOM 4163 N N . ASP A 1 305 ? 18.790 -33.686 -7.034 1.00 30.03 269 ASP A N 1
ATOM 4164 C CA . ASP A 1 305 ? 17.946 -34.869 -6.960 1.00 34.73 269 ASP A CA 1
ATOM 4165 C C . ASP A 1 305 ? 18.731 -36.093 -7.434 1.00 40.31 269 ASP A C 1
ATOM 4166 O O . ASP A 1 305 ? 19.581 -35.987 -8.323 1.00 42.08 269 ASP A O 1
ATOM 4175 N N . PRO A 1 306 ? 18.474 -37.267 -6.847 1.00 46.32 270 PRO A N 1
ATOM 4176 C CA . PRO A 1 306 ? 19.243 -38.459 -7.254 1.00 45.97 270 PRO A CA 1
ATOM 4177 C C . PRO A 1 306 ? 19.148 -38.780 -8.742 1.00 45.84 270 PR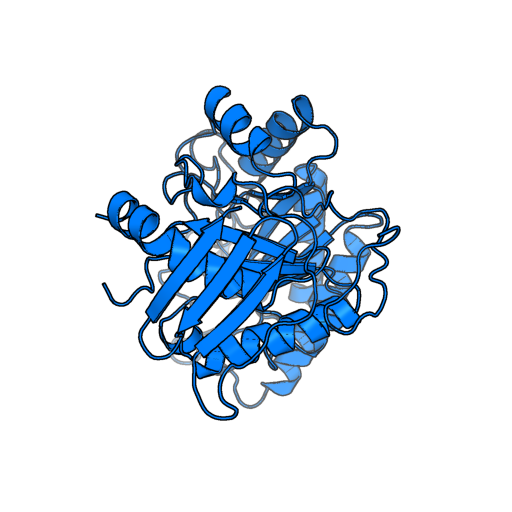O A C 1
ATOM 4178 O O . PRO A 1 306 ? 20.099 -39.342 -9.304 1.00 49.38 270 PRO A O 1
ATOM 4189 N N . ARG A 1 307 ? 18.036 -38.442 -9.395 1.00 45.31 271 ARG A N 1
ATOM 4190 C CA . ARG A 1 307 ? 17.812 -38.810 -10.794 1.00 49.02 271 ARG A CA 1
ATOM 4191 C C . ARG A 1 307 ? 18.685 -38.008 -11.770 1.00 51.70 271 ARG A C 1
ATOM 4192 O O . ARG A 1 307 ? 19.013 -36.838 -11.538 1.00 53.14 271 ARG A O 1
ATOM 4213 N N . ASP A 1 320 ? 16.640 -34.455 -18.620 1.00 46.82 284 ASP A N 1
ATOM 4214 C CA . ASP A 1 320 ? 16.110 -33.150 -18.998 1.00 45.93 284 ASP A CA 1
ATOM 4215 C C . ASP A 1 320 ? 15.434 -32.463 -17.808 1.00 38.86 284 ASP A C 1
ATOM 4216 O O . ASP A 1 320 ? 14.436 -32.960 -17.261 1.00 30.84 284 ASP A O 1
ATOM 4224 N N . GLN A 1 321 ? 15.980 -31.298 -17.434 1.00 40.47 285 GLN A N 1
ATOM 4225 C CA . GLN A 1 321 ? 15.704 -30.698 -16.134 1.00 33.03 285 GLN A CA 1
ATOM 4226 C C . GLN A 1 321 ? 14.263 -30.233 -15.960 1.00 27.52 285 GLN A C 1
ATOM 4227 O O . GLN A 1 321 ? 13.686 -30.477 -14.895 1.00 24.69 285 GLN A O 1
ATOM 4240 N N . PRO A 1 322 ? 13.650 -29.557 -16.936 1.00 26.24 286 PRO A N 1
ATOM 4241 C CA . PRO A 1 322 ? 12.236 -29.173 -16.756 1.00 22.33 286 PRO A CA 1
ATOM 4242 C C . PRO A 1 322 ? 11.308 -30.361 -16.556 1.00 27.04 286 PRO A C 1
ATOM 4243 O O . PRO A 1 322 ? 10.394 -30.307 -15.724 1.00 23.50 286 PRO A O 1
ATOM 4254 N N . VAL A 1 323 ? 11.516 -31.440 -17.311 1.00 23.63 287 VAL A N 1
ATOM 4255 C CA . VAL A 1 323 ? 10.664 -32.613 -17.169 1.00 23.09 287 VAL A CA 1
ATOM 4256 C C . VAL A 1 323 ? 10.838 -33.228 -15.788 1.00 21.44 287 VAL A C 1
ATOM 4257 O O . VAL A 1 323 ? 9.853 -33.522 -15.097 1.00 20.83 287 VAL A O 1
ATOM 4270 N N . LEU A 1 324 ? 12.093 -33.438 -15.373 1.00 20.51 288 LEU A N 1
ATOM 4271 C CA . LEU A 1 324 ? 12.377 -33.981 -14.049 1.00 19.39 288 LEU A CA 1
ATOM 4272 C C . LEU A 1 324 ? 11.807 -33.090 -12.950 1.00 18.82 288 LEU A C 1
ATOM 4273 O O . LEU A 1 324 ? 11.150 -33.568 -12.019 1.00 18.86 288 LEU A O 1
ATOM 4289 N N . ALA A 1 325 ? 12.065 -31.785 -13.030 1.00 19.28 289 ALA A N 1
ATOM 4290 C CA . ALA A 1 325 ? 11.560 -30.891 -11.992 1.00 16.74 289 ALA A CA 1
ATOM 4291 C C . ALA A 1 325 ? 10.042 -30.911 -11.953 1.00 17.44 289 ALA A C 1
ATOM 4292 O O . ALA A 1 325 ? 9.442 -30.920 -10.876 1.00 16.35 289 ALA A O 1
ATOM 4299 N N . LYS A 1 326 ? 9.389 -30.915 -13.112 1.00 16.01 290 LYS A N 1
ATOM 4300 C CA . LYS A 1 326 ? 7.930 -30.947 -13.095 1.00 17.07 290 LYS A CA 1
ATOM 4301 C C . LYS A 1 326 ? 7.407 -32.238 -12.473 1.00 19.31 290 LYS A C 1
ATOM 4302 O O . LYS A 1 326 ? 6.425 -32.208 -11.719 1.00 17.46 290 LYS A O 1
ATOM 4321 N N . GLU A 1 327 ? 8.076 -33.368 -12.733 1.00 18.03 291 GLU A N 1
ATOM 4322 C CA . GLU A 1 327 ? 7.650 -34.637 -12.146 1.00 19.14 291 GLU A CA 1
ATOM 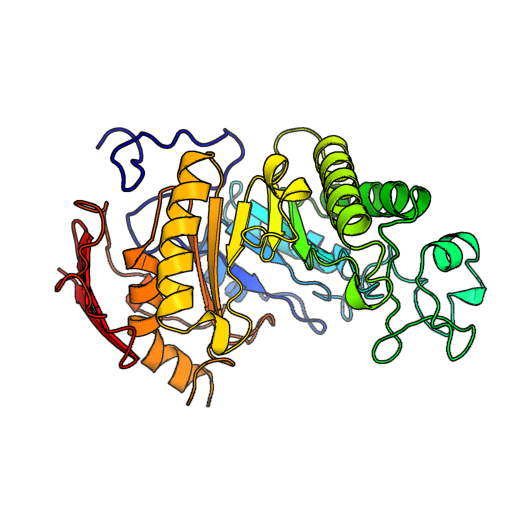4323 C C . GLU A 1 327 ? 7.872 -34.665 -10.638 1.00 19.19 291 GLU A C 1
ATOM 4324 O O . GLU A 1 327 ? 7.085 -35.264 -9.899 1.00 19.35 291 GLU A O 1
ATOM 4335 N N . ARG A 1 328 ? 8.958 -34.054 -10.169 1.00 16.33 292 ARG A N 1
ATOM 4336 C CA . ARG A 1 328 ? 9.341 -34.099 -8.772 1.00 17.39 292 ARG A CA 1
ATOM 4337 C C . ARG A 1 328 ? 8.720 -32.978 -7.950 1.00 13.53 292 ARG A C 1
ATOM 4338 O O . ARG A 1 328 ? 8.913 -32.960 -6.738 1.00 14.04 292 ARG A O 1
ATOM 4359 N N . ALA A 1 329 ? 7.938 -32.094 -8.560 1.00 14.65 293 ALA A N 1
ATOM 4360 C CA . ALA A 1 329 ? 7.418 -30.951 -7.818 1.00 15.42 293 ALA A CA 1
ATOM 4361 C C . ALA A 1 329 ? 6.544 -31.392 -6.647 1.00 14.95 293 ALA A C 1
ATOM 4362 O O . ALA A 1 329 ? 6.611 -30.808 -5.560 1.00 14.82 293 ALA A O 1
ATOM 4369 N N . GLU A 1 330 ? 5.696 -32.406 -6.847 1.00 15.04 294 GLU A N 1
ATOM 4370 C CA . GLU A 1 330 ? 4.816 -32.838 -5.768 1.00 15.41 294 GLU A CA 1
ATOM 4371 C C . GLU A 1 330 ? 5.612 -33.283 -4.550 1.00 13.43 294 GLU A C 1
ATOM 4372 O O . GLU A 1 330 ? 5.276 -32.919 -3.415 1.00 14.12 294 GLU A O 1
ATOM 4384 N N . TYR A 1 331 ? 6.677 -34.061 -4.760 1.00 14.56 295 TYR A N 1
ATOM 4385 C CA . TYR A 1 331 ? 7.512 -34.500 -3.651 1.00 15.07 295 TYR A CA 1
ATOM 4386 C C . TYR A 1 331 ? 8.160 -33.321 -2.928 1.00 13.16 295 TYR A C 1
ATOM 4387 O O . TYR A 1 331 ? 8.100 -33.232 -1.700 1.00 13.77 295 TYR A O 1
ATOM 4405 N N . TYR A 1 332 ? 8.792 -32.409 -3.670 1.00 14.20 296 TYR A N 1
ATOM 4406 C CA . TYR A 1 332 ? 9.524 -31.332 -3.003 1.00 13.18 296 TYR A CA 1
ATOM 4407 C C . TYR A 1 332 ? 8.586 -30.329 -2.350 1.00 12.38 296 TYR A C 1
ATOM 4408 O O . TYR A 1 332 ? 8.886 -29.815 -1.260 1.00 12.41 296 TYR A O 1
ATOM 4426 N N . LEU A 1 333 ? 7.430 -30.070 -2.975 1.00 13.03 297 LEU A N 1
ATOM 4427 C CA . LEU A 1 333 ? 6.416 -29.232 -2.343 1.00 13.44 297 LEU A CA 1
ATOM 4428 C C . LEU A 1 333 ? 5.938 -29.867 -1.046 1.00 11.61 297 LEU A C 1
ATOM 4429 O O . LEU A 1 333 ? 5.796 -29.192 -0.018 1.00 11.43 297 LEU A O 1
ATOM 4445 N N . ALA A 1 334 ? 5.669 -31.171 -1.081 1.00 12.32 298 ALA A N 1
ATOM 4446 C CA . ALA A 1 334 ? 5.245 -31.870 0.125 1.00 12.87 298 ALA A CA 1
ATOM 4447 C C . ALA A 1 334 ? 6.267 -31.699 1.239 1.00 12.74 298 ALA A C 1
ATOM 4448 O O . ALA A 1 334 ? 5.907 -31.426 2.392 1.00 12.71 298 ALA A O 1
ATOM 4455 N N . CYS A 1 335 ? 7.553 -31.800 0.903 1.00 12.31 299 CYS A N 1
ATOM 4456 C CA . CYS A 1 335 ? 8.600 -31.629 1.908 1.00 13.87 299 CYS A CA 1
ATOM 4457 C C . CYS A 1 335 ? 8.530 -30.247 2.546 1.00 12.32 299 CYS A C 1
ATOM 4458 O O . CYS A 1 335 ? 8.684 -30.109 3.763 1.00 13.51 299 CYS A O 1
ATOM 4466 N N . TYR A 1 336 ? 8.281 -29.215 1.749 1.00 11.66 300 TYR A N 1
ATOM 4467 C CA . TYR A 1 336 ? 8.113 -27.871 2.291 1.00 11.62 300 TYR A CA 1
ATOM 4468 C C . TYR A 1 336 ? 6.867 -27.784 3.170 1.00 12.11 300 TYR A C 1
ATOM 4469 O O . TYR A 1 336 ? 6.917 -27.264 4.292 1.00 11.39 300 TYR A O 1
ATOM 4487 N N . LEU A 1 337 ? 5.734 -28.288 2.683 1.00 11.50 301 LEU A N 1
ATOM 4488 C CA . LEU A 1 337 ? 4.468 -28.089 3.383 1.00 11.73 301 LEU A CA 1
ATOM 4489 C C . LEU A 1 337 ? 4.436 -28.771 4.747 1.00 11.58 301 LEU A C 1
ATOM 4490 O O . LEU A 1 337 ? 3.804 -28.258 5.677 1.00 12.25 301 LEU A O 1
ATOM 4506 N N . ILE A 1 338 ? 5.123 -29.900 4.895 1.00 12.05 302 ILE A N 1
ATOM 4507 C CA . ILE A 1 338 ? 5.204 -30.547 6.205 1.00 12.16 302 ILE A CA 1
ATOM 4508 C C . ILE A 1 338 ? 5.688 -29.550 7.245 1.00 11.77 302 ILE A C 1
ATOM 4509 O O . ILE A 1 338 ? 5.180 -29.496 8.371 1.00 14.29 302 ILE A O 1
ATOM 4525 N N . GLY A 1 339 ? 6.697 -28.746 6.896 1.00 12.22 303 GLY A N 1
ATOM 4526 C CA . GLY A 1 339 ? 7.296 -27.837 7.852 1.00 12.78 303 GLY A CA 1
ATOM 4527 C C . GLY A 1 339 ? 6.898 -26.393 7.742 1.00 11.74 303 GLY A C 1
ATOM 4528 O O . GLY A 1 339 ? 7.384 -25.568 8.527 1.00 12.22 303 GLY A O 1
ATOM 4532 N N . ALA A 1 340 ? 6.035 -26.047 6.782 1.00 10.01 304 ALA A N 1
ATOM 4533 C CA . ALA A 1 340 ? 5.794 -24.651 6.469 1.00 10.81 304 ALA A CA 1
ATOM 4534 C C . ALA A 1 340 ? 5.263 -23.875 7.669 1.00 11.79 304 ALA A C 1
ATOM 4535 O O . ALA A 1 340 ? 4.486 -24.386 8.482 1.00 12.28 304 ALA A O 1
ATOM 4542 N N . GLN A 1 341 ? 5.645 -22.612 7.738 1.00 12.01 305 GLN A N 1
ATOM 4543 C CA . GLN A 1 341 ? 5.252 -21.683 8.785 1.00 11.13 305 GLN A CA 1
ATOM 4544 C C . GLN A 1 341 ? 4.800 -20.357 8.198 1.00 12.30 305 GLN A C 1
ATOM 4545 O O . GLN A 1 341 ? 5.061 -20.055 7.031 1.00 10.91 305 GLN A O 1
ATOM 4559 N N . PRO A 1 342 ? 4.109 -19.540 8.979 1.00 10.99 306 PRO A N 1
ATOM 4560 C CA . PRO A 1 342 ? 3.809 -18.185 8.512 1.00 13.19 306 PRO A CA 1
ATOM 4561 C C . PRO A 1 342 ? 5.089 -17.504 8.058 1.00 11.96 306 PRO A C 1
ATOM 4562 O O . PRO A 1 342 ? 6.142 -17.659 8.675 1.00 12.28 306 PRO A O 1
ATOM 4573 N N . TYR A 1 343 ? 4.994 -16.740 6.971 1.00 10.02 307 TYR A N 1
ATOM 4574 C CA . TYR A 1 343 ? 6.119 -15.974 6.446 1.00 11.80 307 TYR A CA 1
ATOM 4575 C C . TYR A 1 343 ? 7.297 -16.874 6.113 1.00 12.97 307 TYR A C 1
ATOM 4576 O O . TYR A 1 343 ? 8.462 -16.477 6.202 1.00 11.73 307 TYR A O 1
ATOM 4594 N N . SER A 1 344 ? 6.998 -18.086 5.674 1.00 12.61 308 SER A N 1
ATOM 4595 C CA . SER A 1 344 ? 7.954 -18.956 5.007 1.00 12.89 308 SER A CA 1
ATOM 4596 C C . SER A 1 344 ? 7.525 -19.093 3.551 1.00 12.35 308 SER A C 1
ATOM 4597 O O . SER A 1 344 ? 6.338 -18.949 3.221 1.00 14.11 308 SER A O 1
ATOM 4605 N N . TYR A 1 345 ? 8.496 -19.366 2.690 1.00 10.31 309 TYR A N 1
ATOM 4606 C CA . TYR A 1 345 ? 8.307 -19.320 1.240 1.00 9.91 309 TYR A CA 1
ATOM 4607 C C . TYR A 1 345 ? 9.065 -20.470 0.599 1.00 9.50 309 TYR A C 1
ATOM 4608 O O . TYR A 1 345 ? 10.134 -20.857 1.061 1.00 11.46 309 TYR A O 1
ATOM 4626 N N . PHE A 1 346 ? 8.504 -21.013 -0.486 1.00 9.63 310 PHE A N 1
ATOM 4627 C CA . PHE A 1 346 ? 9.121 -22.085 -1.259 1.00 9.07 310 PHE A CA 1
ATOM 4628 C C . PHE A 1 346 ? 9.735 -21.503 -2.518 1.00 8.48 310 PHE A C 1
ATOM 4629 O O . PHE A 1 346 ? 9.196 -20.575 -3.111 1.00 10.20 310 PHE A O 1
ATOM 4646 N N . GLN A 1 347 ? 10.887 -22.036 -2.901 1.00 9.44 311 GLN A N 1
ATOM 4647 C CA . GLN A 1 347 ? 11.527 -21.679 -4.156 1.00 10.37 311 GLN A CA 1
ATOM 4648 C C . GLN A 1 347 ? 11.825 -22.989 -4.860 1.00 8.80 311 GLN A C 1
ATOM 4649 O O . GLN A 1 347 ? 12.356 -23.931 -4.245 1.00 10.31 311 GLN A O 1
ATOM 4663 N N . TYR A 1 348 ? 11.524 -23.036 -6.163 1.00 10.32 312 TYR A N 1
ATOM 4664 C CA . TYR A 1 348 ? 11.640 -24.286 -6.902 1.00 11.90 312 TYR A CA 1
ATOM 4665 C C . TYR A 1 348 ? 12.240 -24.095 -8.282 1.00 9.89 312 TYR A C 1
ATOM 4666 O O . TYR A 1 348 ? 11.878 -23.183 -9.020 1.00 11.03 312 TYR A O 1
ATOM 4684 N N . GLY A 1 349 ? 13.149 -24.996 -8.616 1.00 11.92 313 GLY A N 1
ATOM 4685 C CA . GLY A 1 349 ? 13.778 -24.979 -9.925 1.00 11.45 313 GLY A CA 1
ATOM 4686 C C . GLY A 1 349 ? 14.956 -25.925 -9.940 1.00 12.89 313 GLY A C 1
ATOM 4687 O O . GLY A 1 349 ? 14.995 -26.902 -9.185 1.00 12.19 313 GLY A O 1
ATOM 4691 N N . TRP A 1 350 ? 15.916 -25.627 -10.818 1.00 13.15 314 TRP A N 1
ATOM 4692 C CA . TRP A 1 350 ? 17.125 -26.430 -10.962 1.00 12.80 314 TRP A CA 1
ATOM 4693 C C . TRP A 1 350 ? 18.367 -25.547 -11.049 1.00 15.54 314 TRP A C 1
ATOM 4694 O O . TRP A 1 350 ? 19.350 -25.899 -11.710 1.00 15.83 314 TRP A O 1
ATOM 4715 N N . GLY A 1 351 ? 18.353 -24.407 -10.377 1.00 12.43 315 GLY A N 1
ATOM 4716 C CA . GLY A 1 351 ? 19.501 -23.528 -10.352 1.00 13.90 315 GLY A CA 1
ATOM 4717 C C . GLY A 1 351 ? 19.076 -22.104 -10.090 1.00 12.74 315 GLY A C 1
ATOM 4718 O O . GLY A 1 351 ? 18.014 -21.861 -9.539 1.00 12.90 315 GLY A O 1
ATOM 4722 N N . TRP A 1 352 ? 19.951 -21.189 -10.483 1.00 10.94 316 TRP A N 1
ATOM 4723 C CA . TRP A 1 352 ? 19.891 -19.784 -10.101 1.00 10.11 316 TRP A CA 1
ATOM 4724 C C . TRP A 1 352 ? 19.841 -18.850 -11.300 1.00 10.16 316 TRP A C 1
ATOM 4725 O O . TRP A 1 352 ? 19.796 -17.620 -11.132 1.00 11.05 316 TRP A O 1
ATOM 4746 N N . THR A 1 353 ? 19.833 -19.389 -12.507 1.00 11.62 317 THR A N 1
ATOM 4747 C CA . THR A 1 353 ? 19.706 -18.549 -13.678 1.00 14.10 317 THR A CA 1
ATOM 4748 C C . THR A 1 353 ? 18.235 -18.323 -14.007 1.00 12.91 317 THR A C 1
ATOM 4749 O O . THR A 1 353 ? 17.338 -19.030 -13.524 1.00 11.99 317 THR A O 1
ATOM 4760 N N . LEU A 1 354 ? 17.987 -17.346 -14.882 1.00 11.40 318 LEU A N 1
ATOM 4761 C CA . LEU A 1 354 ? 16.621 -17.068 -15.308 1.00 12.26 318 LEU A CA 1
ATOM 4762 C C . LEU A 1 354 ? 15.989 -18.286 -15.975 1.00 14.30 318 LEU A C 1
ATOM 4763 O O . LEU A 1 354 ? 14.774 -18.478 -15.877 1.00 13.22 318 LEU A O 1
ATOM 4779 N N . SER A 1 355 ? 16.792 -19.122 -16.634 1.00 13.59 319 SER A N 1
ATOM 4780 C CA . SER A 1 355 ? 16.304 -20.305 -17.320 1.00 12.79 319 SER A CA 1
ATOM 4781 C C . SER A 1 355 ? 16.192 -21.523 -16.414 1.00 14.84 319 SER A C 1
ATOM 4782 O O . SER A 1 355 ? 15.882 -22.612 -16.910 1.00 15.79 319 SER A O 1
ATOM 4790 N N . SER A 1 356 ? 16.415 -21.383 -15.104 1.00 11.91 320 SER A N 1
ATOM 4791 C CA . SER A 1 356 ? 16.464 -22.512 -14.182 1.00 13.73 320 SER A CA 1
ATOM 4792 C C . SER A 1 356 ? 15.133 -22.811 -13.496 1.00 12.12 320 SER A C 1
ATOM 4793 O O . SER A 1 356 ? 15.146 -23.429 -12.416 1.00 13.55 320 SER A O 1
ATOM 4801 N N . GLY A 1 357 ? 14.017 -22.358 -14.055 1.00 11.08 321 GLY A N 1
ATOM 4802 C CA . GLY A 1 357 ? 12.701 -22.766 -13.561 1.00 11.59 321 GLY A CA 1
ATOM 4803 C C . GLY A 1 357 ? 11.745 -21.628 -13.289 1.00 12.50 321 GLY A C 1
ATOM 4804 O O . GLY A 1 357 ? 10.533 -21.844 -13.287 1.00 13.80 321 GLY A O 1
ATOM 4808 N N . SER A 1 358 ? 12.253 -20.407 -13.078 1.00 11.47 322 SER A N 1
ATOM 4809 C CA . SER A 1 358 ? 11.376 -19.291 -12.746 1.00 11.25 322 SER A CA 1
ATOM 4810 C C . SER A 1 358 ? 10.319 -19.055 -13.813 1.00 12.57 322 SER A C 1
ATOM 4811 O O . SER A 1 358 ? 9.260 -18.492 -13.516 1.00 15.32 322 SER A O 1
ATOM 4819 N N . LEU A 1 359 ? 10.603 -19.409 -15.063 1.00 12.91 323 LEU A N 1
ATOM 4820 C CA . LEU A 1 359 ? 9.687 -19.111 -16.155 1.00 14.01 323 LEU A CA 1
ATOM 4821 C C . LEU A 1 359 ? 8.827 -20.303 -16.537 1.00 14.88 323 LEU A C 1
ATOM 4822 O O . LEU A 1 359 ? 8.093 -20.231 -17.538 1.00 16.68 323 LEU A O 1
ATOM 4838 N N . HIS A 1 360 ? 8.878 -21.373 -15.765 1.00 14.01 324 HIS A N 1
ATOM 4839 C CA . HIS A 1 360 ? 8.061 -22.549 -16.018 1.00 14.23 324 HIS A CA 1
ATOM 4840 C C . HIS A 1 360 ? 6.887 -22.580 -15.057 1.00 18.75 324 HIS A C 1
ATOM 4841 O O . HIS A 1 360 ? 6.980 -22.075 -13.940 1.00 16.56 324 HIS A O 1
ATOM 4855 N N . GLU A 1 361 ? 5.784 -23.190 -15.489 1.00 16.16 325 GLU A N 1
ATOM 4856 C CA . GLU A 1 361 ? 4.634 -23.400 -14.618 1.00 18.22 325 GLU A CA 1
ATOM 4857 C C . GLU A 1 361 ? 4.737 -24.773 -13.952 1.00 16.09 325 GLU A C 1
ATOM 4858 O O . GLU A 1 361 ? 4.902 -25.800 -14.620 1.00 16.94 325 GLU A O 1
ATOM 4870 N N . PHE A 1 362 ? 4.667 -24.787 -12.623 1.00 14.58 326 PHE A N 1
ATOM 4871 C CA . PHE A 1 362 ? 4.563 -26.011 -11.841 1.00 14.53 326 PHE A CA 1
ATOM 4872 C C . PHE A 1 362 ? 3.151 -25.978 -11.273 1.00 16.20 326 PHE A C 1
ATOM 4873 O O . PHE A 1 362 ? 2.878 -25.199 -10.352 1.00 15.20 326 PHE A O 1
ATOM 4890 N N . PRO A 1 363 ? 2.192 -26.726 -11.834 1.00 17.60 327 PRO A N 1
ATOM 4891 C CA . PRO A 1 363 ? 0.785 -26.465 -11.489 1.00 17.55 327 PRO A CA 1
ATOM 4892 C C . PRO A 1 363 ? 0.451 -26.650 -10.016 1.00 15.26 327 PRO A C 1
ATOM 4893 O O . PRO A 1 363 ? -0.465 -25.988 -9.512 1.00 15.05 327 PRO A O 1
ATOM 4904 N N . GLU A 1 364 ? 1.169 -27.527 -9.327 1.00 15.54 328 GLU A N 1
ATOM 4905 C CA . GLU A 1 364 ? 0.921 -27.745 -7.907 1.00 14.90 328 GLU A CA 1
ATOM 4906 C C . GLU A 1 364 ? 1.030 -26.450 -7.116 1.00 16.17 328 GLU A C 1
ATOM 4907 O O . GLU A 1 364 ? 0.314 -26.262 -6.127 1.00 15.12 328 GLU A O 1
ATOM 4919 N N . LEU A 1 365 ? 1.924 -25.551 -7.522 1.00 14.74 329 LEU A N 1
ATOM 4920 C CA . LEU A 1 365 ? 2.149 -24.326 -6.758 1.00 13.62 329 LEU A CA 1
ATOM 4921 C C . LEU A 1 365 ? 1.009 -23.336 -6.861 1.00 14.63 329 LEU A C 1
ATOM 4922 O O . LEU A 1 365 ? 1.004 -22.346 -6.126 1.00 15.48 329 LEU A O 1
ATOM 4938 N N . ARG A 1 366 ? 0.063 -23.543 -7.770 1.00 13.81 330 ARG A N 1
ATOM 4939 C CA . ARG A 1 366 ? -1.017 -22.595 -7.945 1.00 13.92 330 ARG A CA 1
ATOM 4940 C C . ARG A 1 366 ? -2.326 -23.128 -7.402 1.00 14.86 330 ARG A C 1
ATOM 4941 O O . ARG A 1 366 ? -3.350 -22.441 -7.490 1.00 17.97 330 ARG A O 1
ATOM 4962 N N . LYS A 1 367 ? -2.309 -24.321 -6.820 1.00 13.55 331 LYS A N 1
ATOM 4963 C CA . LYS A 1 367 ? -3.530 -24.917 -6.299 1.00 15.65 331 LYS A CA 1
ATOM 4964 C C . LYS A 1 367 ? -3.860 -24.379 -4.907 1.00 15.46 331 LYS A C 1
ATOM 4965 O O . LYS A 1 367 ? -2.986 -23.994 -4.131 1.00 14.54 331 LYS A O 1
ATOM 4984 N N . ALA A 1 368 ? -5.151 -24.352 -4.599 1.00 13.92 332 ALA A N 1
ATOM 4985 C CA . ALA A 1 368 ? -5.600 -23.857 -3.311 1.00 14.26 332 ALA A CA 1
ATOM 4986 C C . ALA A 1 368 ? -5.034 -24.725 -2.194 1.00 13.22 332 ALA A C 1
ATOM 4987 O O . ALA A 1 368 ? -5.089 -25.954 -2.252 1.00 14.28 332 ALA A O 1
ATOM 4994 N N . LEU A 1 369 ? -4.505 -24.058 -1.163 1.00 13.89 333 LEU A N 1
ATOM 4995 C CA . LEU A 1 369 ? -3.849 -24.704 -0.035 1.00 13.00 333 LEU A CA 1
ATOM 4996 C C . LEU A 1 369 ? -4.622 -24.436 1.247 1.00 12.37 333 LEU A C 1
ATOM 4997 O O . LEU A 1 369 ? -5.156 -25.392 1.834 1.00 13.04 333 LEU A O 1
ATOM 5013 N N . GLY A 1 370 ? -4.740 -23.177 1.668 1.00 12.53 334 GLY A N 1
ATOM 5014 C CA . GLY A 1 370 ? -5.447 -22.809 2.867 1.00 13.19 334 GLY A CA 1
ATOM 5015 C C . GLY A 1 370 ? -4.591 -23.005 4.099 1.00 15.17 334 GLY A C 1
ATOM 5016 O O . GLY A 1 370 ? -3.524 -23.634 4.053 1.00 15.84 334 GLY A O 1
ATOM 5020 N N . PRO A 1 371 ? -5.047 -22.473 5.229 1.00 14.05 335 PRO A N 1
ATOM 5021 C CA . PRO A 1 371 ? -4.245 -22.530 6.452 1.00 16.29 335 PRO A CA 1
ATOM 5022 C C . PRO A 1 371 ? -4.074 -23.959 6.934 1.00 17.44 335 PRO A C 1
ATOM 5023 O O . PRO A 1 371 ? -4.965 -24.812 6.741 1.00 15.70 335 PRO A O 1
ATOM 5034 N N . PRO A 1 372 ? -2.949 -24.288 7.574 1.00 13.68 336 PRO A N 1
ATOM 5035 C CA . PRO A 1 372 ? -2.807 -25.620 8.165 1.00 14.92 336 PRO A CA 1
ATOM 5036 C C . PRO A 1 372 ? -3.834 -25.829 9.272 1.00 14.61 336 PRO A C 1
ATOM 5037 O O . PRO A 1 372 ? -4.187 -24.897 10.004 1.00 18.33 336 PRO A O 1
ATOM 5048 N N . LYS A 1 373 ? -4.307 -27.075 9.381 1.00 18.70 337 LYS A N 1
ATOM 5049 C CA . LYS A 1 373 ? -5.206 -27.508 10.451 1.00 19.95 337 LYS A CA 1
ATOM 5050 C C . LYS A 1 373 ? -4.460 -27.936 11.705 1.00 25.64 337 LYS A C 1
ATOM 5051 O O . LYS A 1 373 ? -5.083 -28.150 12.755 1.00 23.33 337 LYS A O 1
ATOM 5070 N N . GLY A 1 374 ? -3.156 -28.083 11.607 1.00 18.41 338 GLY A N 1
ATOM 5071 C CA . GLY A 1 374 ? -2.324 -28.493 12.715 1.00 19.64 338 GLY A CA 1
ATOM 5072 C C . GLY A 1 374 ? -0.920 -28.707 12.211 1.00 20.04 338 GLY A C 1
ATOM 5073 O O . GLY A 1 374 ? -0.653 -28.667 11.003 1.00 18.39 338 GLY A O 1
ATOM 5077 N N . ALA A 1 375 ? -0.022 -28.953 13.164 1.00 18.62 339 ALA A N 1
ATOM 5078 C CA . ALA A 1 375 ? 1.335 -29.366 12.855 1.00 16.80 339 ALA A CA 1
ATOM 5079 C C . ALA A 1 375 ? 1.339 -30.722 12.159 1.00 16.82 339 ALA A C 1
ATOM 5080 O O . ALA A 1 375 ? 0.352 -31.469 12.182 1.00 17.67 339 ALA A O 1
ATOM 5087 N N . TYR A 1 376 ? 2.469 -31.053 11.537 1.00 13.92 340 TYR A N 1
ATOM 5088 C CA . TYR A 1 376 ? 2.591 -32.331 10.870 1.00 15.92 340 TYR A CA 1
ATOM 5089 C C . TYR A 1 376 ? 2.517 -33.460 11.888 1.00 15.29 340 TYR A C 1
ATOM 5090 O O . TYR A 1 376 ? 2.778 -33.270 13.083 1.00 18.59 340 TYR A O 1
ATOM 5108 N N . ASP A 1 377 ? 2.159 -34.635 11.389 1.00 17.68 341 ASP A N 1
ATOM 5109 C CA . ASP A 1 377 ? 2.191 -35.880 12.144 1.00 17.01 341 ASP A CA 1
ATOM 5110 C C . ASP A 1 377 ? 3.274 -36.774 11.559 1.00 18.74 341 ASP A C 1
ATOM 5111 O O . ASP A 1 377 ? 3.317 -36.980 10.346 1.00 18.46 341 ASP A O 1
ATOM 5120 N N . ARG A 1 378 ? 4.131 -37.331 12.412 1.00 19.27 342 ARG A N 1
ATOM 5121 C CA . ARG A 1 378 ? 4.989 -38.452 12.034 1.00 19.32 342 ARG A CA 1
ATOM 5122 C C . ARG A 1 378 ? 4.175 -39.727 12.254 1.00 20.70 342 ARG A C 1
ATOM 5123 O O . ARG A 1 378 ? 3.929 -40.124 13.395 1.00 22.77 342 ARG A O 1
ATOM 5144 N N . THR A 1 379 ? 3.732 -40.340 11.155 1.00 20.32 343 THR A N 1
ATOM 5145 C CA . THR A 1 379 ? 2.644 -41.322 11.217 1.00 19.30 343 THR A CA 1
ATOM 5146 C C . THR A 1 379 ? 2.965 -42.455 12.183 1.00 24.66 343 THR A C 1
ATOM 5147 O O . THR A 1 379 ? 2.121 -42.854 12.993 1.00 26.82 343 THR A O 1
ATOM 5158 N N . THR A 1 380 ? 4.172 -42.991 12.107 1.00 24.10 344 THR A N 1
ATOM 5159 C CA . THR A 1 380 ? 4.651 -43.968 13.068 1.00 22.58 344 THR A CA 1
ATOM 5160 C C . THR A 1 380 ? 5.895 -43.410 13.748 1.00 27.09 344 THR A C 1
ATOM 5161 O O . THR A 1 380 ? 6.773 -42.861 13.065 1.00 25.06 344 THR A O 1
ATOM 5172 N N . PRO A 1 381 ? 6.001 -43.515 15.078 1.00 27.81 345 PRO A N 1
ATOM 5173 C CA . PRO A 1 381 ? 6.963 -42.675 15.819 1.00 38.73 345 PRO A CA 1
ATOM 5174 C C . PRO A 1 381 ? 8.395 -42.689 15.320 1.00 38.86 345 PRO A C 1
ATOM 5175 O O . PRO A 1 381 ? 9.084 -41.661 15.434 1.00 39.21 345 PRO A O 1
ATOM 5186 N N . ASP A 1 382 ? 8.888 -43.810 14.810 1.00 35.11 346 ASP A N 1
ATOM 5187 C CA . ASP A 1 382 ? 10.254 -43.869 14.314 1.00 33.63 346 ASP A CA 1
ATOM 5188 C C . ASP A 1 382 ? 10.311 -44.061 12.806 1.00 34.66 346 ASP A C 1
ATOM 5189 O O . ASP A 1 382 ? 11.396 -44.280 12.258 1.00 31.39 346 ASP A O 1
ATOM 5198 N N . GLY A 1 383 ? 9.171 -43.996 12.124 1.00 26.11 347 GLY A N 1
ATOM 5199 C CA . GLY A 1 383 ? 9.141 -44.132 10.687 1.00 25.64 347 GLY A CA 1
ATOM 5200 C C . GLY A 1 383 ? 9.432 -42.812 9.988 1.00 19.73 347 GLY A C 1
ATOM 5201 O O . GLY A 1 383 ? 9.723 -41.787 10.605 1.00 24.66 347 GLY A O 1
ATOM 5205 N N . TRP A 1 384 ? 9.352 -42.854 8.664 1.00 21.95 348 TRP A N 1
ATOM 5206 C CA . TRP A 1 384 ? 9.697 -41.713 7.820 1.00 24.23 348 TRP A CA 1
ATOM 5207 C C . TRP A 1 384 ? 8.530 -41.259 6.952 1.00 22.13 348 TRP A C 1
ATOM 5208 O O . TRP A 1 384 ? 8.733 -40.570 5.941 1.00 20.28 348 TRP A O 1
ATOM 5229 N N . GLU A 1 385 ? 7.309 -41.622 7.344 1.00 18.68 349 GLU A N 1
ATOM 5230 C CA . GLU A 1 385 ? 6.097 -41.077 6.751 1.00 19.77 349 GLU A CA 1
ATOM 5231 C C . GLU A 1 385 ? 5.651 -39.879 7.570 1.00 17.63 349 GLU A C 1
ATOM 5232 O O . GLU A 1 385 ? 5.593 -39.939 8.805 1.00 17.99 349 GLU A O 1
ATOM 5244 N N . PHE A 1 386 ? 5.325 -38.786 6.883 1.00 18.92 350 PHE A N 1
ATOM 5245 C CA . PHE A 1 386 ? 4.852 -37.582 7.540 1.00 16.48 350 PHE A CA 1
ATOM 5246 C C . PHE A 1 386 ? 3.632 -37.074 6.796 1.00 15.09 350 PHE A C 1
ATOM 5247 O O . PHE A 1 386 ? 3.567 -37.163 5.569 1.00 16.78 350 PHE A O 1
ATOM 5264 N N . THR A 1 387 ? 2.685 -36.531 7.542 1.00 16.58 351 THR A N 1
ATOM 5265 C CA . THR A 1 387 ? 1.468 -35.987 6.963 1.00 16.41 351 THR A CA 1
ATOM 5266 C C . THR A 1 387 ? 1.181 -34.616 7.546 1.00 16.36 351 THR A C 1
ATOM 5267 O O . THR A 1 387 ? 1.634 -34.255 8.635 1.00 15.94 351 THR A O 1
ATOM 5278 N N . ARG A 1 388 ? 0.403 -33.833 6.807 1.00 13.95 352 ARG A N 1
ATOM 5279 C CA . ARG A 1 388 ? -0.095 -32.591 7.359 1.00 14.06 352 ARG A CA 1
ATOM 5280 C C . ARG A 1 388 ? -1.363 -32.211 6.619 1.00 13.94 352 ARG A C 1
ATOM 5281 O O . ARG A 1 388 ? -1.474 -32.454 5.417 1.00 15.44 352 ARG A O 1
ATOM 5302 N N . GLU A 1 389 ? -2.310 -31.640 7.351 1.00 14.93 353 GLU A N 1
ATOM 5303 C CA . GLU A 1 389 ? -3.626 -31.293 6.829 1.00 13.74 353 GLU A CA 1
ATOM 5304 C C . GLU A 1 389 ? -3.742 -29.780 6.752 1.00 14.56 353 GLU A C 1
ATOM 5305 O O . GLU A 1 389 ? -3.458 -29.079 7.729 1.00 15.96 353 GLU A O 1
ATOM 5317 N N . PHE A 1 390 ? -4.122 -29.284 5.570 1.00 13.86 354 PHE A N 1
ATOM 5318 C CA . PHE A 1 390 ? -4.413 -27.893 5.301 1.00 15.17 354 PHE A CA 1
ATOM 5319 C C . PHE A 1 390 ? -5.887 -27.829 4.932 1.00 14.77 354 PHE A C 1
ATOM 5320 O O . PHE A 1 390 ? -6.525 -28.851 4.662 1.00 15.82 354 PHE A O 1
ATOM 5337 N N . GLU A 1 391 ? -6.424 -26.623 4.883 1.00 12.49 355 GLU A N 1
ATOM 5338 C CA . GLU A 1 391 ? -7.861 -26.516 4.664 1.00 12.90 355 GLU A CA 1
ATOM 5339 C C . GLU A 1 391 ? -8.266 -27.150 3.344 1.00 15.38 355 GLU A C 1
ATOM 5340 O O . GLU A 1 391 ? -9.338 -27.753 3.244 1.00 16.10 355 GLU A O 1
ATOM 5352 N N . HIS A 1 392 ? -7.413 -27.047 2.323 1.00 13.75 356 HIS A N 1
ATOM 5353 C CA . HIS A 1 392 ? -7.740 -27.483 0.970 1.00 12.80 356 HIS A CA 1
ATOM 5354 C C . HIS A 1 392 ? -6.828 -28.579 0.442 1.00 12.84 356 HIS A C 1
ATOM 5355 O O . HIS A 1 392 ? -6.854 -28.863 -0.766 1.00 14.83 356 HIS A O 1
ATOM 5369 N N . ALA A 1 393 ? -6.029 -29.216 1.294 1.00 15.01 357 ALA A N 1
ATOM 5370 C CA . ALA A 1 393 ? -5.120 -30.244 0.818 1.00 14.20 357 ALA A CA 1
ATOM 5371 C C . ALA A 1 393 ? -4.667 -31.129 1.967 1.00 14.63 357 ALA A C 1
ATOM 5372 O O . ALA A 1 393 ? -4.521 -30.663 3.100 1.00 15.78 357 ALA A O 1
ATOM 5379 N N . SER A 1 394 ? -4.432 -32.399 1.645 1.00 14.73 358 SER A N 1
ATOM 5380 C CA . SER A 1 394 ? -3.809 -33.353 2.551 1.00 14.95 358 SER A CA 1
ATOM 5381 C C . SER A 1 394 ? -2.454 -33.742 1.989 1.00 14.97 358 SER A C 1
ATOM 5382 O O . SER A 1 394 ? -2.361 -34.199 0.850 1.00 16.02 358 SER A O 1
ATOM 5390 N N . VAL A 1 395 ? -1.410 -33.584 2.787 1.00 13.55 359 VAL A N 1
ATOM 5391 C CA . VAL A 1 395 ? -0.046 -33.842 2.363 1.00 14.49 359 VAL A CA 1
ATOM 5392 C C . VAL A 1 395 ? 0.434 -35.144 2.978 1.00 14.93 359 VAL A C 1
ATOM 5393 O O . VAL A 1 395 ? 0.292 -35.343 4.189 1.00 14.63 359 VAL A O 1
ATOM 5406 N N . TRP A 1 396 ? 1.056 -35.989 2.163 1.00 14.08 360 TRP A N 1
ATOM 5407 C CA . TRP A 1 396 ? 1.697 -37.221 2.613 1.00 15.38 360 TRP A CA 1
ATOM 5408 C C . TRP A 1 396 ? 3.067 -37.293 1.948 1.00 15.57 360 TRP A C 1
ATOM 5409 O O . TRP A 1 396 ? 3.172 -37.079 0.735 1.00 16.52 360 TRP A O 1
ATOM 5430 N N . VAL A 1 397 ? 4.104 -37.626 2.720 1.00 15.25 361 VAL A N 1
ATOM 5431 C CA . VAL A 1 397 ? 5.449 -37.789 2.171 1.00 17.74 361 VAL A CA 1
ATOM 5432 C C . VAL A 1 397 ? 6.179 -38.886 2.935 1.00 16.06 361 VAL A C 1
ATOM 5433 O O . VAL A 1 397 ? 6.073 -38.986 4.156 1.00 17.83 361 VAL A O 1
ATOM 5446 N N . ASN A 1 398 ? 6.925 -39.700 2.199 1.00 17.14 362 ASN A N 1
ATOM 5447 C CA . ASN A 1 398 ? 7.899 -40.616 2.775 1.00 19.00 362 ASN A CA 1
ATOM 5448 C C . ASN A 1 398 ? 9.282 -40.120 2.346 1.00 14.97 362 ASN A C 1
ATOM 5449 O O . ASN A 1 398 ? 9.659 -40.228 1.176 1.00 19.37 362 ASN A O 1
ATOM 5460 N N . THR A 1 399 ? 10.022 -39.565 3.302 1.00 19.12 363 THR A N 1
ATOM 5461 C CA . THR A 1 399 ? 11.323 -38.979 3.003 1.00 18.06 363 THR A CA 1
ATOM 5462 C C . THR A 1 399 ? 12.429 -40.025 2.980 1.00 23.21 363 THR A C 1
ATOM 5463 O O . THR A 1 399 ? 13.549 -39.712 2.560 1.00 21.95 363 THR A O 1
ATOM 5474 N N . GLU A 1 400 ? 12.146 -41.253 3.430 1.00 21.25 364 GLU A N 1
ATOM 5475 C CA . GLU A 1 400 ? 13.089 -42.350 3.239 1.00 24.28 364 GLU A CA 1
ATOM 5476 C C . GLU A 1 400 ? 13.057 -42.837 1.800 1.00 20.92 364 GLU A C 1
ATOM 5477 O O . GLU A 1 400 ? 14.101 -42.990 1.161 1.00 25.09 364 GLU A O 1
ATOM 5489 N N . THR A 1 401 ? 11.867 -43.055 1.259 1.00 20.95 365 THR A N 1
ATOM 5490 C CA . THR A 1 401 ? 11.746 -43.590 -0.089 1.00 21.69 365 THR A CA 1
ATOM 5491 C C . THR A 1 401 ? 11.675 -42.512 -1.166 1.00 25.67 365 THR A C 1
ATOM 5492 O O . THR A 1 401 ? 11.849 -42.821 -2.348 1.00 23.92 365 THR A O 1
ATOM 5503 N N . GLY A 1 402 ? 11.410 -41.264 -0.795 1.00 22.78 366 GLY A N 1
ATOM 5504 C CA . GLY A 1 402 ? 11.368 -40.203 -1.779 1.00 24.35 366 GLY A CA 1
ATOM 5505 C C . GLY A 1 402 ? 10.086 -40.156 -2.570 1.00 21.17 366 GLY A C 1
ATOM 5506 O O . GLY A 1 402 ? 10.099 -39.794 -3.752 1.00 23.61 366 GLY A O 1
ATOM 5510 N N . ASN A 1 403 ? 8.971 -40.517 -1.948 1.00 19.46 367 ASN A N 1
ATOM 5511 C CA . ASN A 1 403 ? 7.663 -40.486 -2.575 1.00 18.25 367 ASN A CA 1
ATOM 5512 C C . ASN A 1 403 ? 6.723 -39.575 -1.804 1.00 16.93 367 ASN A C 1
ATOM 5513 O O . ASN A 1 403 ? 6.842 -39.410 -0.592 1.00 19.01 367 ASN A O 1
ATOM 5524 N N . ALA A 1 404 ? 5.764 -39.005 -2.524 1.00 16.75 368 ALA A N 1
ATOM 5525 C CA . ALA A 1 404 ? 4.775 -38.168 -1.876 1.00 16.82 368 ALA A CA 1
ATOM 5526 C C . ALA A 1 404 ? 3.479 -38.169 -2.660 1.00 17.21 368 ALA A C 1
ATOM 5527 O O . ALA A 1 404 ? 3.420 -38.583 -3.816 1.00 16.89 368 ALA A O 1
ATOM 5534 N N . LYS A 1 405 ? 2.439 -37.665 -2.006 1.00 17.22 369 LYS A N 1
ATOM 5535 C CA . LYS A 1 405 ? 1.153 -37.431 -2.644 1.00 16.03 369 LYS A CA 1
ATOM 5536 C C . LYS A 1 405 ? 0.471 -36.306 -1.891 1.00 14.19 369 LYS A C 1
ATOM 5537 O O . LYS A 1 405 ? 0.305 -36.369 -0.662 1.00 15.62 369 LYS A O 1
ATOM 5556 N N . ILE A 1 406 ? 0.125 -35.252 -2.606 1.00 15.46 370 ILE A N 1
ATOM 5557 C CA . ILE A 1 406 ? -0.715 -34.199 -2.083 1.00 15.10 370 ILE A CA 1
ATOM 5558 C C . ILE A 1 406 ? -2.100 -34.406 -2.675 1.00 16.54 370 ILE A C 1
ATOM 5559 O O . ILE A 1 406 ? -2.270 -34.377 -3.901 1.00 17.69 370 ILE A O 1
ATOM 5575 N N . THR A 1 407 ? -3.070 -34.672 -1.815 1.00 17.17 371 THR A N 1
ATOM 5576 C CA . THR A 1 407 ? -4.468 -34.819 -2.216 1.00 16.38 371 THR A CA 1
ATOM 5577 C C . THR A 1 407 ? -5.107 -33.442 -2.109 1.00 13.91 371 THR A C 1
ATOM 5578 O O . THR A 1 407 ? -5.392 -32.955 -1.013 1.00 16.32 371 THR A O 1
ATOM 5589 N N . TRP A 1 408 ? -5.328 -32.806 -3.253 1.00 16.04 372 TRP A N 1
ATOM 5590 C CA . TRP A 1 408 ? -5.943 -31.491 -3.284 1.00 16.76 372 TRP A CA 1
ATOM 5591 C C . TRP A 1 408 ? -7.453 -31.640 -3.238 1.00 20.52 372 TRP A C 1
ATOM 5592 O O . TRP A 1 408 ? -8.025 -32.455 -3.979 1.00 24.19 372 TRP A O 1
ATOM 5613 N N . ARG A 1 409 ? -8.083 -30.860 -2.371 1.00 18.16 373 ARG A N 1
ATOM 5614 C CA . ARG A 1 409 ? -9.521 -30.942 -2.132 1.00 20.22 373 ARG A CA 1
ATOM 5615 C C . ARG A 1 409 ? -10.232 -29.652 -2.526 1.00 20.17 373 ARG A C 1
ATOM 5616 O O . ARG A 1 409 ? -9.648 -28.558 -2.539 1.00 20.70 373 ARG A O 1
#

Secondary structure (DSSP, 8-state):
--S-B-TTSPBP---TTSPP--SSS--B-EEE--TT-PPPHHHHHHHHHH-SEEEE-TTTTHHHHSSHHHHHHHHHHHHHHH-TT-EEEEEEESSB--TTSGGGTT-STTTGGG-HHHHTTB-EETTTTEE-EETTEEBB-TT-HHHHHHHHHHHHHHHHHHT-SEEEEE---TTGGGSGGGHHHHHHHHHHHHHHHHHHT-TT-EEEEETTTSGGGTTTGGG-SEEEE---SSGGGSHHHHHHHHHHHHHHHHTT-EEEEEEEGGGS---HHHHHHHHHHHHHHHHHHH--TTEEEEEESSSSTTSSTTS--GGGGS----BSSS-EESSTTSSEEEEEETTEEEEEETTTTEEEEEE-

Organism: NCBI:txid2528016

InterPro domains:
  IPR013785 Aldolase-type TIM barrel [G3DSA:3.20.20.70] (53-312)
  IPR017853 Glycoside hydrolase superfamily [SSF51445] (106-281)
  IPR029455 Hypothetical glycosyl hydrolase family 15 [PF14885] (103-380)

B-factor: mean 20.31, std 9.19, range [7.57, 73.82]

Sequence (360 aa):
GQHYLNSDGSRFVPKDFYPKFSWDTTPMYYMFGDTTRLLEPEEVEFIAERTDFLCIEKSHGRTPLGAAELGAKHEAAAFKKIKPDMKVLFYFNSAYAWPFTSYNQAFTRNKIDEHPKLKSFLIVDPKTAELAHRRNVFFFDVLNPELREWWSTTVAKGVAESGCDGAFIAQMHGFAWLRADKSEDVQKAMGEMMALLKRKMGPDKILLGNNANQDIAKDAFPVMDASMFEHYNEKLLSKESLLQDWDDMLRIAQAGKMSIFRIGVESDPRDQPVLAKERAEYYLACYLIGAQPYSYFQYGWGWTLSSGSLHEFPELRKALGPPKGAYDRTTPDGWEFTREFEHASVWVNTETGNAKITWR